Protein AF-A0A7Y7N955-F1 (afdb_monomer)

Solvent-accessible surface area (backbone atoms only — not comparable to full-atom values): 12321 Å² total; per-residue (Å²): 133,85,60,66,72,62,55,53,53,53,52,51,52,50,52,56,71,68,67,64,81,68,46,61,68,42,70,60,54,70,46,27,34,33,39,40,39,34,35,81,86,83,45,61,49,33,39,36,31,60,75,46,40,50,77,64,52,64,72,28,74,46,77,44,68,38,54,73,77,83,59,99,49,52,80,44,25,30,37,33,39,38,28,38,33,84,90,66,38,30,36,35,34,26,31,37,54,98,56,70,38,28,25,58,5,49,74,20,39,50,38,31,56,54,23,48,53,40,26,29,58,49,54,55,72,51,74,48,46,84,54,19,37,32,76,46,50,36,84,38,76,39,21,55,49,47,29,32,24,62,72,64,41,16,52,22,61,20,33,38,96,91,27,34,27,37,31,67,36,56,78,44,47,40,78,34,49,41,22,40,30,82,49,35,50,43,56,71,39,63,35,42,67,47,78,55,35,42,38,30,41,40,64,63,31,27,38,37,36,37,27,51,79,77,60,65,64,61,60,45,53,63,53,48,54,58,54,55,64,61,63,74,74,79,80,90,131

Nearest PDB structures (foldseek):
  2mta-assembly1_H-2  TM=1.856E-01  e=4.954E+00  Paracoccus denitrificans
  2f3e-assembly3_C  TM=1.852E-01  e=3.202E+00  Homo sapiens
  2zf3-assembly2_D  TM=1.486E-01  e=5.612E+00  Chromobacterium violaceum
  1mp9-assembly1_B  TM=1.242E-01  e=6.765E+00  Sulfolobus acidocaldarius
  2zf3-assembly2_C  TM=1.099E-01  e=4.655E+00  Chromobacterium violaceum

Mean predicted aligned error: 9.78 Å

Sequence (237 aa):
MFNAKKIAITLAAAALMMGVSTSAFAAFADMELIRVVYERTTGTTEQLTDLGSITSLLSGTHTIAGDALSATNPSNLYVGYFALDRATNHVWATSGNANAPVMTGTLALNTLKNGTNSVYSYYNSLTADAQGVVTGAQNNTNSYRGKLSASQGRLGTALNGNSTIEGSLSNGSLVQSLYYWSDASISGSVGQQISGLTIATNANGSTTVTATPIPAAIYLMGSGLLGLVGVRRRKNA

Radius of gyration: 22.65 Å; Cα contacts (8 Å, |Δi|>4): 512; chains: 1; bounding box: 49×58×80 Å

Secondary structure (DSSP, 8-state):
---HHHHHHHHHHHHHHTS----------TTEEEEEEEETTT-SEEEEEEEEEHHHHTTSEEEE-------SSGGGEEEEEEEEETTTTEEEEE-SSSSPPBB--HHHHHHHHHHHHHHHHHHTTSPB-TTSEEEEETTSTTSHHHHTSTTSSSGGG-B-TT--SPEE-TTS-EEEEEEEES-TTSTTPBPEEEEEEEEEE-TTS-EEEEE-PPPHHHHHHHHHHHHHHHHTT----

Foldseek 3Di:
DDDVVVVVVVVVVVVVVVPDPPLPQQQQDAQWKKKKKFQQPPTFKIKIATQGGPVVLQPFKDKQDDAARDDPDLQRIKMWIKHADPVQQKIKIWWQDPFFWFFQADVQSVLLVVLSVLLSVVQSVAGADSRNMTMDTCPPCSHCCNRQCVVHQHGRNGTDPVTGRMHRCSVLKDKTWMFMDSHSRDGGDTTDTPPQWIWMQHNNRMIMTGNDPPPCVVVCVVVVVVVVVVVVPPDDD

pLDDT: mean 84.18, std 14.37, range [41.28, 97.25]

Structure (mmCIF, N/CA/C/O backbone):
data_AF-A0A7Y7N955-F1
#
_entry.id   AF-A0A7Y7N955-F1
#
loop_
_atom_site.group_PDB
_atom_site.id
_atom_site.type_symbol
_atom_site.label_atom_id
_atom_site.label_alt_id
_atom_site.label_comp_id
_atom_site.label_asym_id
_atom_site.label_entity_id
_atom_site.label_seq_id
_atom_site.pdbx_PDB_ins_code
_atom_site.Cartn_x
_atom_site.Cartn_y
_atom_site.Cartn_z
_atom_site.occupancy
_atom_site.B_iso_or_equiv
_atom_site.auth_seq_id
_atom_site.auth_comp_id
_atom_site.auth_asym_id
_atom_site.auth_atom_id
_atom_site.pdbx_PDB_model_num
ATOM 1 N N . MET A 1 1 ? -5.785 -43.654 39.630 1.00 60.47 1 MET A N 1
ATOM 2 C CA . MET A 1 1 ? -5.820 -42.449 40.489 1.00 60.47 1 MET A CA 1
ATOM 3 C C . MET A 1 1 ? -5.057 -41.346 39.762 1.00 60.47 1 MET A C 1
ATOM 5 O O . MET A 1 1 ? -3.836 -41.415 39.671 1.00 60.47 1 MET A O 1
ATOM 9 N N . PHE A 1 2 ? -5.762 -40.422 39.105 1.00 52.78 2 PHE A N 1
ATOM 10 C CA . PHE A 1 2 ? -5.116 -39.356 38.333 1.00 52.78 2 PHE A CA 1
ATOM 11 C C . PHE A 1 2 ? -4.484 -38.343 39.293 1.00 52.78 2 PHE A C 1
ATOM 13 O O . PHE A 1 2 ? -5.131 -37.845 40.208 1.00 52.78 2 PHE A O 1
ATOM 20 N N . ASN A 1 3 ? -3.187 -38.094 39.124 1.00 68.62 3 ASN A N 1
ATOM 21 C CA . ASN A 1 3 ? -2.408 -37.268 40.036 1.00 68.62 3 ASN A CA 1
ATOM 22 C C . ASN A 1 3 ? -2.700 -35.788 39.737 1.00 68.62 3 ASN A C 1
ATOM 24 O O . ASN A 1 3 ? -2.240 -35.270 38.720 1.00 68.62 3 ASN A O 1
ATOM 28 N N . ALA A 1 4 ? -3.477 -35.124 40.600 1.00 69.44 4 ALA A N 1
ATOM 29 C CA . ALA A 1 4 ? -3.966 -33.750 40.417 1.00 69.44 4 ALA A CA 1
ATOM 30 C C . ALA A 1 4 ? -2.856 -32.734 40.079 1.00 69.44 4 ALA A C 1
ATOM 32 O O . ALA A 1 4 ? -3.085 -31.774 39.346 1.00 69.44 4 ALA A O 1
ATOM 33 N N . LYS A 1 5 ? -1.618 -32.998 40.521 1.00 62.44 5 LYS A N 1
ATOM 34 C 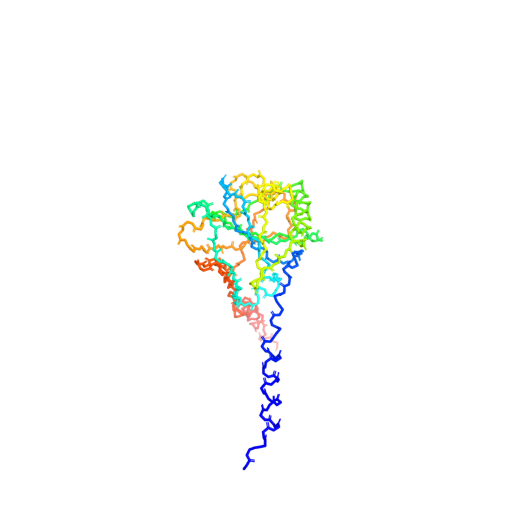CA . LYS A 1 5 ? -0.438 -32.186 40.192 1.00 62.44 5 LYS A CA 1
ATOM 35 C C . LYS A 1 5 ? -0.096 -32.192 38.697 1.00 62.44 5 LYS A C 1
ATOM 37 O O . LYS A 1 5 ? 0.329 -31.171 38.173 1.00 62.44 5 LYS A O 1
ATOM 42 N N . LYS A 1 6 ? -0.303 -33.311 37.993 1.00 60.81 6 LYS A N 1
ATOM 43 C CA . LYS A 1 6 ? -0.017 -33.418 36.551 1.00 60.81 6 LYS A CA 1
ATOM 44 C C . LYS A 1 6 ? -1.050 -32.665 35.706 1.00 60.81 6 LYS A C 1
ATOM 46 O O . LYS A 1 6 ? -0.665 -32.058 34.719 1.00 60.81 6 LYS A O 1
ATOM 51 N N . ILE A 1 7 ? -2.315 -32.641 36.141 1.00 69.69 7 ILE A N 1
ATOM 52 C CA . ILE A 1 7 ? -3.407 -31.921 35.461 1.00 69.69 7 ILE A CA 1
ATOM 53 C C . ILE A 1 7 ? -3.209 -30.403 35.565 1.00 69.69 7 ILE A C 1
ATOM 55 O O . ILE A 1 7 ? -3.321 -29.704 34.559 1.00 69.69 7 ILE A O 1
ATOM 59 N N . ALA A 1 8 ? -2.847 -29.898 36.749 1.00 70.81 8 ALA A N 1
ATOM 60 C CA . ALA A 1 8 ? -2.597 -28.471 36.959 1.00 70.81 8 ALA A CA 1
ATOM 61 C C . ALA A 1 8 ? -1.430 -27.940 36.103 1.00 70.81 8 ALA A C 1
ATOM 63 O O . ALA A 1 8 ? -1.517 -26.844 35.554 1.00 70.81 8 ALA A O 1
ATOM 64 N N . ILE A 1 9 ? -0.370 -28.739 35.925 1.00 73.19 9 ILE A N 1
ATOM 65 C CA . ILE A 1 9 ? 0.792 -28.366 35.101 1.00 73.19 9 ILE A CA 1
ATOM 66 C C . ILE A 1 9 ? 0.429 -28.329 33.609 1.00 73.19 9 ILE A C 1
ATOM 68 O O . ILE A 1 9 ? 0.815 -27.391 32.915 1.00 73.19 9 ILE A O 1
ATOM 72 N N . THR A 1 10 ? -0.358 -29.288 33.109 1.00 68.00 10 THR A N 1
ATOM 73 C CA . THR A 1 10 ? -0.833 -29.256 31.713 1.00 68.00 10 THR A CA 1
ATOM 74 C C . THR A 1 10 ? -1.791 -28.098 31.435 1.00 68.00 10 THR A C 1
ATOM 76 O O . THR A 1 10 ? -1.732 -27.518 30.354 1.00 68.00 10 THR A O 1
ATOM 79 N N . LEU A 1 11 ? -2.631 -27.714 32.403 1.00 67.19 11 LEU A N 1
ATOM 80 C CA . LEU A 1 11 ? -3.555 -26.586 32.248 1.00 67.19 11 LEU A CA 1
ATOM 81 C C . LEU A 1 11 ? -2.816 -25.238 32.244 1.00 67.19 11 LEU A C 1
ATOM 83 O O . LEU A 1 11 ? -3.128 -24.369 31.436 1.00 67.19 11 LEU A O 1
ATOM 87 N N . ALA A 1 12 ? -1.791 -25.088 33.090 1.00 65.81 12 ALA A N 1
ATOM 88 C CA . ALA A 1 12 ? -0.935 -23.903 33.105 1.00 65.81 12 ALA A CA 1
ATOM 89 C C . ALA A 1 12 ? -0.093 -23.773 31.823 1.00 65.81 12 ALA A C 1
ATOM 91 O O . ALA A 1 12 ? 0.050 -22.672 31.301 1.00 65.81 12 ALA A O 1
ATOM 92 N N . ALA A 1 13 ? 0.412 -24.885 31.272 1.00 59.62 13 ALA A N 1
ATOM 93 C CA . ALA A 1 13 ? 1.141 -24.885 30.002 1.00 59.62 13 ALA A CA 1
ATOM 94 C C . ALA A 1 13 ? 0.237 -24.539 28.804 1.00 59.62 13 ALA A C 1
ATOM 96 O O . ALA A 1 13 ? 0.646 -23.771 27.936 1.00 59.62 13 ALA A O 1
ATOM 97 N N . ALA A 1 14 ? -1.004 -25.040 28.775 1.00 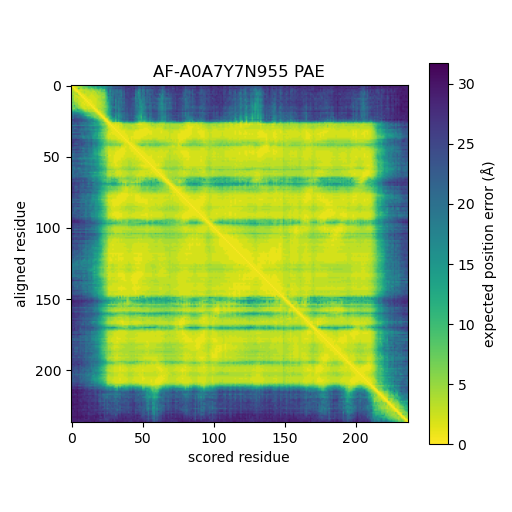55.75 14 ALA A N 1
ATOM 98 C CA . ALA A 1 14 ? -1.985 -24.673 27.751 1.00 55.75 14 ALA A CA 1
ATOM 99 C C . ALA A 1 14 ? -2.391 -23.190 27.846 1.00 55.75 14 ALA A C 1
ATOM 101 O O . ALA A 1 14 ? -2.461 -22.512 26.825 1.00 55.75 14 ALA A O 1
ATOM 102 N N . ALA A 1 15 ? -2.569 -22.658 29.061 1.00 57.59 15 ALA A N 1
ATOM 103 C CA . ALA A 1 15 ? -2.843 -21.237 29.279 1.00 57.59 15 ALA A CA 1
ATOM 104 C C . ALA A 1 15 ? -1.655 -20.334 28.889 1.00 57.59 15 ALA A C 1
ATOM 106 O O . ALA A 1 15 ? -1.870 -19.244 28.365 1.00 57.59 15 ALA A O 1
ATOM 107 N N . LEU A 1 16 ? -0.409 -20.797 29.072 1.00 55.25 16 LEU A N 1
ATOM 108 C CA . LEU A 1 16 ? 0.787 -20.077 28.615 1.00 55.25 16 LEU A CA 1
ATOM 109 C C . LEU A 1 16 ? 0.916 -20.081 27.083 1.00 55.25 16 LEU A C 1
ATOM 111 O O . LEU A 1 16 ? 1.286 -19.064 26.504 1.00 55.25 16 LEU A O 1
ATOM 115 N N . MET A 1 17 ? 0.576 -21.194 26.418 1.00 53.53 17 MET A N 1
ATOM 116 C CA . MET A 1 17 ? 0.580 -21.276 24.947 1.00 53.53 17 MET A CA 1
ATOM 117 C C . MET A 1 17 ? -0.572 -20.500 24.294 1.00 53.53 17 MET A C 1
ATOM 119 O O . MET A 1 17 ? -0.465 -20.116 23.134 1.00 53.53 17 MET A O 1
ATOM 123 N N . MET A 1 18 ? -1.647 -20.223 25.034 1.00 53.59 18 MET A N 1
ATOM 124 C CA . MET A 1 18 ? -2.734 -19.340 24.598 1.00 53.59 18 MET A CA 1
ATOM 125 C C . MET A 1 18 ? -2.460 -17.848 24.863 1.00 53.59 18 MET A C 1
ATOM 127 O O . MET A 1 18 ? -3.250 -17.007 24.447 1.00 53.59 18 MET A O 1
ATOM 131 N N . GLY A 1 19 ? -1.375 -17.509 25.570 1.00 48.06 19 GLY A N 1
ATOM 132 C CA . GLY A 1 19 ? -1.138 -16.164 26.107 1.00 48.06 19 GLY A CA 1
ATOM 133 C C . GLY A 1 19 ? -0.258 -15.238 25.267 1.00 48.06 19 GLY A C 1
ATOM 134 O O . GLY A 1 19 ? -0.055 -14.096 25.664 1.00 48.06 19 GLY A O 1
ATOM 135 N N . VAL A 1 20 ? 0.287 -15.689 24.136 1.00 47.78 20 VAL A N 1
ATOM 136 C CA . VAL A 1 20 ? 1.199 -14.873 23.315 1.00 47.78 20 VAL A CA 1
ATOM 137 C C . VAL A 1 20 ? 1.030 -15.181 21.828 1.00 47.78 20 VAL A C 1
ATOM 139 O O . VAL A 1 20 ? 1.966 -15.552 21.130 1.00 47.78 20 VAL A O 1
ATOM 142 N N . SER A 1 21 ? -0.168 -14.941 21.290 1.00 43.38 21 SER A N 1
ATOM 143 C CA . SER A 1 21 ? -0.207 -14.299 19.975 1.00 43.38 21 SER A CA 1
ATOM 144 C C . SER A 1 21 ? 0.142 -12.835 20.227 1.00 43.38 21 SER A C 1
ATOM 146 O O . SER A 1 21 ? -0.745 -11.998 20.383 1.00 43.38 21 SER A O 1
ATOM 148 N N . THR A 1 22 ? 1.432 -12.531 20.394 1.00 41.28 22 THR A N 1
ATOM 149 C CA . THR A 1 22 ? 1.872 -11.140 20.308 1.00 41.28 22 THR A CA 1
ATOM 150 C C . THR A 1 22 ? 1.407 -10.679 18.941 1.00 41.28 22 THR A C 1
ATOM 152 O O . THR A 1 22 ? 1.887 -11.209 17.936 1.00 41.28 22 THR A O 1
ATOM 155 N N . SER A 1 23 ? 0.425 -9.781 18.899 1.00 49.00 23 SER A N 1
ATOM 156 C CA . SER A 1 23 ? 0.142 -8.989 17.715 1.00 49.00 23 SER A CA 1
ATOM 157 C C . SER A 1 23 ? 1.500 -8.460 17.283 1.00 49.00 23 SER A C 1
ATOM 159 O O . SER A 1 23 ? 2.137 -7.706 18.022 1.00 49.00 23 SER A O 1
ATOM 161 N N . ALA A 1 24 ? 2.031 -8.996 16.182 1.00 47.22 24 ALA A N 1
ATOM 162 C CA . ALA A 1 24 ? 3.251 -8.476 15.607 1.00 47.22 24 ALA A CA 1
ATOM 163 C C . ALA A 1 24 ? 2.950 -6.995 15.401 1.00 47.22 24 ALA A C 1
ATOM 165 O O . ALA A 1 24 ? 2.028 -6.664 14.657 1.00 47.22 24 ALA A O 1
ATOM 166 N N . PHE A 1 25 ? 3.611 -6.124 16.169 1.00 52.06 25 PHE A N 1
ATOM 167 C CA . PHE A 1 25 ? 3.522 -4.691 15.944 1.00 52.06 25 PHE A CA 1
ATOM 168 C C . PHE A 1 25 ? 3.754 -4.509 14.449 1.00 52.06 25 PHE A C 1
ATOM 170 O O . PHE A 1 25 ? 4.791 -4.959 13.961 1.00 52.06 25 PHE A O 1
ATOM 177 N N . ALA A 1 26 ? 2.772 -3.963 13.727 1.00 60.00 26 ALA A N 1
ATOM 178 C CA . ALA A 1 26 ? 2.913 -3.702 12.304 1.00 60.00 26 ALA A CA 1
ATOM 179 C C . ALA A 1 26 ? 4.087 -2.729 12.148 1.00 60.00 26 ALA A C 1
ATOM 181 O O . ALA A 1 26 ? 3.956 -1.534 12.406 1.00 60.00 26 ALA A O 1
ATOM 182 N N . ALA A 1 27 ? 5.266 -3.269 11.852 1.00 83.62 27 ALA A N 1
ATOM 183 C CA . ALA A 1 27 ? 6.491 -2.514 11.702 1.00 83.62 27 ALA A CA 1
ATOM 184 C C . ALA A 1 27 ? 6.602 -2.170 10.223 1.00 83.62 27 ALA A C 1
ATOM 186 O O . ALA A 1 27 ? 7.269 -2.857 9.457 1.00 83.62 27 ALA A O 1
ATOM 187 N N . PHE A 1 28 ? 5.915 -1.102 9.824 1.00 89.69 28 PHE A N 1
ATOM 188 C CA . PHE A 1 28 ? 5.891 -0.654 8.441 1.00 89.69 28 PHE A CA 1
ATOM 189 C C . PHE A 1 28 ? 7.311 -0.337 7.973 1.00 89.69 28 PHE A C 1
ATOM 191 O O . PHE A 1 28 ? 7.988 0.542 8.525 1.00 89.69 28 PHE A O 1
ATOM 198 N N . ALA A 1 29 ? 7.751 -1.060 6.950 1.00 94.06 29 ALA A N 1
ATOM 199 C CA . ALA A 1 29 ? 9.101 -0.999 6.419 1.00 94.06 29 ALA A CA 1
ATOM 200 C C . ALA A 1 29 ? 9.102 -1.141 4.890 1.00 94.06 29 ALA A C 1
ATOM 202 O O . ALA A 1 29 ? 8.070 -1.325 4.245 1.00 94.06 29 ALA A O 1
ATOM 203 N N . ASP A 1 30 ? 10.285 -0.999 4.292 1.00 94.81 30 ASP A N 1
ATOM 204 C CA . ASP A 1 30 ? 10.473 -1.370 2.889 1.00 94.81 30 ASP A CA 1
ATOM 205 C C . ASP A 1 30 ? 10.294 -2.880 2.716 1.00 94.81 30 ASP A C 1
ATOM 207 O O . ASP A 1 30 ? 10.494 -3.641 3.658 1.00 94.81 30 ASP A O 1
ATOM 211 N N . MET A 1 31 ? 9.944 -3.307 1.501 1.00 95.06 31 MET A N 1
ATOM 212 C CA . MET A 1 31 ? 9.682 -4.707 1.125 1.00 95.06 31 MET A CA 1
ATOM 213 C C . MET A 1 31 ? 8.474 -5.387 1.790 1.00 95.06 31 MET A C 1
ATOM 215 O O . MET A 1 31 ? 8.124 -6.498 1.387 1.00 95.06 31 MET A O 1
ATOM 219 N N . GLU A 1 32 ? 7.796 -4.722 2.720 1.00 95.50 32 GLU A N 1
ATOM 220 C CA . GLU A 1 32 ? 6.529 -5.161 3.304 1.00 95.50 32 GLU A CA 1
ATOM 221 C C . GLU A 1 32 ? 5.348 -4.670 2.449 1.00 95.50 32 GLU A C 1
ATOM 223 O O . GLU A 1 32 ? 5.326 -3.517 2.001 1.00 95.50 32 GLU A O 1
ATOM 228 N N . LEU A 1 33 ? 4.369 -5.541 2.177 1.00 95.75 33 LEU A N 1
ATOM 229 C CA . LEU A 1 33 ? 3.161 -5.140 1.455 1.00 95.75 33 LEU A CA 1
ATOM 230 C C . LEU A 1 33 ? 2.194 -4.460 2.417 1.00 95.75 33 LEU A C 1
ATOM 232 O O . LEU A 1 33 ? 1.574 -5.098 3.265 1.00 95.75 33 LEU A O 1
ATOM 236 N N . ILE A 1 34 ? 2.007 -3.161 2.226 1.00 96.44 34 ILE A N 1
ATOM 237 C CA . ILE A 1 34 ? 1.161 -2.343 3.083 1.00 96.44 34 ILE A CA 1
ATOM 238 C C . ILE A 1 34 ? -0.207 -2.211 2.437 1.00 96.44 34 ILE A C 1
ATOM 240 O O . ILE A 1 34 ? -0.332 -1.768 1.292 1.00 96.44 34 ILE A O 1
ATOM 244 N N . ARG A 1 35 ? -1.245 -2.554 3.196 1.00 95.81 35 ARG A N 1
ATOM 245 C CA . ARG A 1 35 ? -2.625 -2.186 2.892 1.00 95.81 35 ARG A CA 1
ATOM 246 C C . ARG A 1 35 ? -2.956 -0.868 3.569 1.00 95.81 35 ARG A C 1
ATOM 248 O O . ARG A 1 35 ? -2.679 -0.702 4.752 1.00 95.81 35 ARG A O 1
ATOM 255 N N . VAL A 1 36 ? -3.653 0.004 2.853 1.00 95.12 36 VAL A N 1
ATOM 256 C CA . VAL A 1 36 ? -4.317 1.179 3.417 1.00 95.12 36 VAL A CA 1
ATOM 257 C C . VAL A 1 36 ? -5.796 1.167 3.063 1.00 95.12 36 VAL A C 1
ATOM 259 O O . VAL A 1 36 ? -6.149 0.990 1.901 1.00 95.12 36 VAL A O 1
ATOM 262 N N . VAL A 1 37 ? -6.654 1.368 4.060 1.00 94.31 37 VAL A N 1
ATOM 263 C CA . VAL A 1 37 ? -8.104 1.528 3.916 1.00 94.31 37 VAL A CA 1
ATOM 264 C C . VAL A 1 37 ? -8.493 2.895 4.458 1.00 94.31 37 VAL A C 1
ATOM 266 O O . VAL A 1 37 ? -8.153 3.232 5.591 1.00 94.31 37 VAL A O 1
ATOM 269 N N . TYR A 1 38 ? -9.207 3.696 3.670 1.00 93.75 38 TYR A N 1
ATOM 270 C CA . TYR A 1 38 ? -9.618 5.028 4.107 1.00 93.75 38 TYR A CA 1
ATOM 271 C C . TYR A 1 38 ? -10.775 5.598 3.283 1.00 93.75 38 TYR A C 1
ATOM 273 O O . TYR A 1 38 ? -11.031 5.191 2.149 1.00 93.75 38 TYR A O 1
ATOM 281 N N . GLU A 1 39 ? -11.475 6.575 3.854 1.00 92.12 39 GLU A N 1
ATOM 282 C CA . GLU A 1 39 ? -12.465 7.369 3.128 1.00 92.12 39 GLU A CA 1
ATOM 283 C C . GLU A 1 39 ? -11.798 8.521 2.371 1.00 92.12 39 GLU A C 1
ATOM 285 O O . GLU A 1 39 ? -11.124 9.355 2.980 1.00 92.12 39 GLU A O 1
ATOM 290 N N . ARG A 1 40 ? -12.022 8.618 1.058 1.00 88.69 40 ARG A N 1
ATOM 291 C CA . ARG A 1 40 ? -11.271 9.549 0.196 1.00 88.69 40 ARG A CA 1
ATOM 292 C C . ARG A 1 40 ? -11.631 11.025 0.392 1.00 88.69 40 ARG A C 1
ATOM 294 O O . ARG A 1 40 ? -10.758 11.892 0.292 1.00 88.69 40 ARG A O 1
ATOM 301 N N . THR A 1 41 ? -12.907 11.328 0.634 1.00 87.25 41 THR A N 1
ATOM 302 C CA . THR A 1 41 ? -13.414 12.718 0.689 1.00 87.25 41 THR A CA 1
ATOM 303 C C . THR A 1 41 ? -13.831 13.174 2.085 1.00 87.25 41 THR A C 1
ATOM 305 O O . THR A 1 41 ? -13.520 14.300 2.461 1.00 87.25 41 THR A O 1
ATOM 308 N N . THR A 1 42 ? -14.495 12.314 2.856 1.00 87.50 42 THR A N 1
ATOM 309 C CA . THR A 1 42 ? -15.123 12.646 4.150 1.00 87.50 42 THR A CA 1
ATOM 310 C C . THR A 1 42 ? -14.414 12.034 5.352 1.00 87.50 42 THR A C 1
ATOM 312 O O . THR A 1 42 ? -14.826 12.260 6.485 1.00 87.50 42 THR A O 1
ATOM 315 N N . GLY A 1 43 ? -13.356 11.262 5.113 1.00 88.38 43 GLY A N 1
ATOM 316 C CA . GLY A 1 43 ? -12.677 10.513 6.153 1.00 88.38 43 GLY A CA 1
ATOM 317 C C . GLY A 1 43 ? -11.925 11.372 7.152 1.00 88.38 43 GLY A C 1
ATOM 318 O O . GLY A 1 43 ? -11.279 12.363 6.803 1.00 88.38 43 GLY A O 1
ATOM 319 N N . THR A 1 44 ? -11.962 10.931 8.403 1.00 92.81 44 THR A N 1
ATOM 320 C CA . THR A 1 44 ? -11.138 11.457 9.496 1.00 92.81 44 THR A CA 1
ATOM 321 C C . THR A 1 44 ? -10.003 10.503 9.852 1.00 92.81 44 THR A C 1
ATOM 323 O O . THR A 1 44 ? -8.952 10.956 10.307 1.00 92.81 44 THR A O 1
ATOM 326 N N . THR A 1 45 ? -10.172 9.206 9.582 1.00 93.81 45 THR A N 1
ATOM 327 C CA . THR A 1 45 ? -9.210 8.147 9.898 1.00 93.81 45 THR A CA 1
ATOM 328 C C . THR A 1 45 ? -8.850 7.300 8.684 1.00 93.81 45 THR A C 1
ATOM 330 O O . THR A 1 45 ? -9.593 7.219 7.703 1.00 93.81 45 THR A O 1
ATOM 333 N N . GLU A 1 46 ? -7.689 6.668 8.747 1.00 94.25 46 GLU A N 1
ATOM 334 C CA . GLU A 1 46 ? -7.242 5.650 7.803 1.00 94.25 46 GLU A CA 1
ATOM 335 C C . GLU A 1 46 ? -6.620 4.485 8.581 1.00 94.25 46 GLU A C 1
ATOM 337 O O . GLU A 1 46 ? -6.020 4.677 9.640 1.00 94.25 46 GLU A O 1
ATOM 342 N N . GLN A 1 47 ? -6.822 3.275 8.074 1.00 94.38 47 GLN A N 1
ATOM 343 C CA . GLN A 1 47 ? -6.361 2.026 8.665 1.00 94.38 47 GLN A CA 1
ATOM 344 C C . GLN A 1 47 ? -5.236 1.472 7.802 1.00 94.38 47 GLN A C 1
ATOM 346 O O . GLN A 1 47 ? -5.434 1.229 6.608 1.00 94.38 47 GLN A O 1
ATOM 351 N N . LEU A 1 48 ? -4.063 1.266 8.391 1.00 95.31 48 LEU A N 1
ATOM 352 C CA . LEU A 1 48 ? -2.946 0.602 7.735 1.00 95.31 48 LEU A CA 1
ATOM 353 C C . LEU A 1 48 ? -2.732 -0.783 8.329 1.00 95.31 48 LEU A C 1
ATOM 355 O O . LEU A 1 48 ? -2.932 -1.015 9.520 1.00 95.31 48 LEU A O 1
ATOM 359 N N . THR A 1 49 ? -2.329 -1.719 7.484 1.00 95.00 49 THR A N 1
ATOM 360 C CA . THR A 1 49 ? -2.003 -3.083 7.898 1.00 95.00 49 THR A CA 1
ATOM 361 C C . THR A 1 49 ? -0.791 -3.538 7.119 1.00 95.00 49 THR A C 1
ATOM 363 O O . THR A 1 49 ? -0.772 -3.440 5.890 1.00 95.00 49 THR A O 1
ATOM 366 N N . ASP A 1 50 ? 0.208 -4.019 7.840 1.00 95.31 50 ASP A N 1
ATOM 367 C CA . ASP A 1 50 ? 1.318 -4.741 7.245 1.00 95.31 50 ASP A CA 1
ATOM 368 C C . ASP A 1 50 ? 0.868 -6.179 6.955 1.00 95.31 50 ASP A C 1
ATOM 370 O O . ASP A 1 50 ? 0.396 -6.888 7.845 1.00 95.31 50 ASP A O 1
ATOM 374 N N . LEU A 1 51 ? 0.938 -6.587 5.690 1.00 93.81 51 LEU A N 1
ATOM 375 C CA . LEU A 1 51 ? 0.553 -7.930 5.256 1.00 93.81 51 LEU A CA 1
ATOM 376 C C . LEU A 1 51 ? 1.733 -8.906 5.242 1.00 93.81 51 LEU A C 1
ATOM 378 O O . LEU A 1 51 ? 1.525 -10.097 4.998 1.00 93.81 51 LEU A O 1
ATOM 382 N N . GLY A 1 52 ? 2.948 -8.419 5.488 1.00 92.81 52 GLY A N 1
ATOM 383 C CA . GLY A 1 52 ? 4.181 -9.179 5.418 1.00 92.81 52 GLY A CA 1
ATOM 384 C C . GLY A 1 52 ? 4.981 -8.937 4.135 1.00 92.81 52 GLY A C 1
ATOM 385 O O . GLY A 1 52 ? 4.525 -8.319 3.165 1.00 92.81 52 GLY A O 1
ATOM 386 N N . SER A 1 53 ? 6.201 -9.479 4.134 1.00 93.56 53 SER A N 1
ATOM 387 C CA . SER A 1 53 ? 7.152 -9.264 3.046 1.00 93.56 53 SER A CA 1
ATOM 388 C C . SER A 1 53 ? 6.628 -9.774 1.706 1.00 93.56 53 SER A C 1
ATOM 390 O O . SER A 1 53 ? 6.053 -10.865 1.611 1.00 93.56 53 SER A O 1
ATOM 392 N N . ILE A 1 54 ? 6.914 -9.026 0.638 1.00 92.31 54 ILE A N 1
ATOM 393 C CA . ILE A 1 54 ? 6.568 -9.406 -0.739 1.00 92.31 54 ILE A CA 1
ATOM 394 C C . ILE A 1 54 ? 7.062 -10.823 -1.055 1.00 92.31 54 ILE A C 1
ATOM 396 O O . ILE A 1 54 ? 6.313 -11.633 -1.592 1.00 92.31 54 ILE A O 1
ATOM 400 N N . THR A 1 55 ? 8.296 -11.162 -0.674 1.00 90.81 55 THR A N 1
ATOM 401 C CA . THR A 1 55 ? 8.878 -12.490 -0.926 1.00 90.81 55 THR A CA 1
ATOM 402 C C . THR A 1 55 ? 8.065 -13.616 -0.288 1.00 90.81 55 THR A C 1
ATOM 404 O O . THR A 1 55 ? 7.850 -14.645 -0.926 1.00 90.81 55 THR A O 1
ATOM 407 N N . SER A 1 56 ? 7.593 -13.423 0.948 1.00 91.31 56 SER A N 1
ATOM 408 C CA . SER A 1 56 ? 6.735 -14.397 1.630 1.00 91.31 56 SER A CA 1
ATOM 409 C C . SER A 1 56 ? 5.392 -14.527 0.914 1.00 91.31 56 SER A C 1
ATOM 411 O O . SER A 1 56 ? 4.988 -15.631 0.552 1.00 91.31 56 SER A O 1
ATOM 413 N N . LEU A 1 57 ? 4.751 -13.396 0.613 1.00 91.12 57 LEU A N 1
ATOM 414 C CA . LEU A 1 57 ? 3.425 -13.347 -0.007 1.00 91.12 57 LEU A CA 1
ATOM 415 C C . LEU A 1 57 ? 3.373 -13.949 -1.417 1.00 91.12 57 LEU A C 1
ATOM 417 O O . LEU A 1 57 ? 2.334 -14.460 -1.833 1.00 91.12 57 LEU A O 1
ATOM 421 N N . LEU A 1 58 ? 4.486 -13.919 -2.152 1.00 89.31 58 LEU A N 1
ATOM 422 C CA . LEU A 1 58 ? 4.604 -14.530 -3.479 1.00 89.31 58 LEU A CA 1
ATOM 423 C C . LEU A 1 58 ? 4.732 -16.062 -3.444 1.00 89.31 58 LEU A C 1
ATOM 425 O O . LEU A 1 58 ? 4.705 -16.695 -4.499 1.00 89.31 58 LEU A O 1
ATOM 429 N N . SER A 1 59 ? 4.880 -16.668 -2.263 1.00 89.56 59 SER A N 1
ATOM 430 C CA . SER A 1 59 ? 5.112 -18.111 -2.127 1.00 89.56 59 SER A CA 1
ATOM 431 C C . SER A 1 59 ? 3.837 -18.952 -2.006 1.00 89.56 59 SER A C 1
ATOM 433 O O . SER A 1 59 ? 3.904 -20.177 -2.131 1.00 89.56 59 SER A O 1
ATOM 435 N N . GLY A 1 60 ? 2.669 -18.335 -1.800 1.00 89.31 60 GLY A N 1
ATOM 436 C CA . GLY A 1 60 ? 1.426 -19.085 -1.653 1.00 89.31 60 GLY A CA 1
ATOM 437 C C . GLY A 1 60 ? 0.192 -18.236 -1.375 1.00 89.31 60 GLY A C 1
ATOM 438 O O . GLY A 1 60 ? 0.050 -17.114 -1.855 1.00 89.31 60 GLY A O 1
ATOM 439 N N . THR A 1 61 ? -0.751 -18.821 -0.633 1.00 93.12 61 THR A N 1
ATOM 440 C CA . THR A 1 61 ? -1.965 -18.129 -0.188 1.00 93.12 61 THR A CA 1
ATOM 441 C C . THR A 1 61 ? -1.843 -17.746 1.277 1.00 93.12 61 THR A C 1
ATOM 443 O O . THR A 1 61 ? -1.615 -18.602 2.129 1.00 93.12 61 THR A O 1
ATOM 446 N N . HIS A 1 62 ? -2.055 -16.468 1.564 1.00 92.44 62 HIS A N 1
ATOM 447 C CA . HIS A 1 62 ? -1.989 -15.891 2.898 1.00 92.44 62 HIS A CA 1
ATOM 448 C C . HIS A 1 62 ? -3.313 -15.201 3.195 1.00 92.44 62 HIS A C 1
ATOM 450 O O . HIS A 1 62 ? -3.808 -14.427 2.380 1.00 92.44 62 HIS A O 1
ATOM 456 N N . THR A 1 63 ? -3.897 -15.481 4.358 1.00 93.56 63 THR A N 1
ATOM 457 C CA . THR A 1 63 ? -5.043 -14.720 4.864 1.00 93.56 63 THR A CA 1
ATOM 458 C C . THR A 1 63 ? -4.603 -13.994 6.117 1.00 93.56 63 THR A C 1
ATOM 460 O O . THR A 1 63 ? -4.303 -14.622 7.129 1.00 93.56 63 THR A O 1
ATOM 463 N N . ILE A 1 64 ? -4.541 -12.673 6.015 1.00 92.12 64 ILE A N 1
ATOM 464 C CA . ILE A 1 64 ? -4.165 -11.780 7.099 1.00 92.12 64 ILE A CA 1
ATOM 465 C C . ILE A 1 64 ? -5.460 -11.248 7.701 1.00 92.12 64 ILE A C 1
ATOM 467 O O . ILE A 1 64 ? -6.335 -10.749 6.981 1.00 92.12 64 ILE A O 1
ATOM 471 N N . ALA A 1 65 ? -5.599 -11.407 9.017 1.00 88.69 65 ALA A N 1
ATOM 472 C CA . ALA A 1 65 ? -6.715 -10.839 9.754 1.00 88.69 65 ALA A CA 1
ATOM 473 C C . ALA A 1 65 ? -6.744 -9.316 9.567 1.00 88.69 65 ALA A C 1
ATOM 475 O O . ALA A 1 65 ? -5.735 -8.676 9.288 1.00 88.69 65 ALA A O 1
ATOM 476 N N . GLY A 1 66 ? -7.921 -8.733 9.689 1.00 83.00 66 GLY A N 1
ATOM 477 C CA . GLY A 1 66 ? -8.047 -7.293 9.716 1.00 83.00 66 GLY A CA 1
ATOM 478 C C . GLY A 1 66 ? -9.260 -6.900 10.520 1.00 83.00 66 GLY A C 1
ATOM 479 O O . GLY A 1 66 ? -10.016 -7.758 10.981 1.00 83.00 66 GLY A O 1
ATOM 480 N N . ASP A 1 67 ? -9.407 -5.597 10.666 1.00 81.19 67 ASP A N 1
ATOM 481 C CA . ASP A 1 67 ? -10.466 -4.999 11.447 1.00 81.19 67 ASP A CA 1
ATOM 482 C C . ASP A 1 67 ? -11.668 -4.638 10.595 1.00 81.19 67 ASP A C 1
ATOM 484 O O . ASP A 1 67 ? -11.574 -4.471 9.376 1.00 81.19 67 ASP A O 1
ATOM 488 N N . ALA A 1 68 ? -12.810 -4.490 11.266 1.00 80.56 68 ALA A N 1
ATOM 489 C CA . ALA A 1 68 ? -14.017 -4.011 10.624 1.00 80.56 68 ALA A CA 1
ATOM 490 C C . ALA A 1 68 ? -13.726 -2.694 9.889 1.00 80.56 68 ALA A C 1
ATOM 492 O O . ALA A 1 68 ? -13.162 -1.745 10.443 1.00 80.56 68 ALA A O 1
ATOM 493 N N . LEU A 1 69 ? -14.135 -2.654 8.623 1.00 80.19 69 LEU A N 1
ATOM 494 C CA . LEU A 1 69 ? -13.963 -1.502 7.752 1.00 80.19 69 LEU A CA 1
ATOM 495 C C . LEU A 1 69 ? -14.902 -0.385 8.234 1.00 80.19 69 LEU A C 1
ATOM 497 O O . LEU A 1 69 ? -16.084 -0.348 7.893 1.00 80.19 69 LEU A O 1
ATOM 501 N N . SER A 1 70 ? -14.389 0.494 9.091 1.00 69.75 70 SER A N 1
ATOM 502 C CA . SER A 1 70 ? -15.144 1.596 9.687 1.00 69.75 70 SER A CA 1
ATOM 503 C C . SER A 1 70 ? -15.081 2.822 8.775 1.00 69.75 70 SER A C 1
ATOM 505 O O . SER A 1 70 ? -14.010 3.395 8.576 1.00 69.75 70 SER A O 1
ATOM 507 N N . ALA A 1 71 ? -16.234 3.242 8.252 1.00 79.25 71 ALA A N 1
ATOM 508 C CA . ALA A 1 71 ? -16.377 4.438 7.431 1.00 79.25 71 A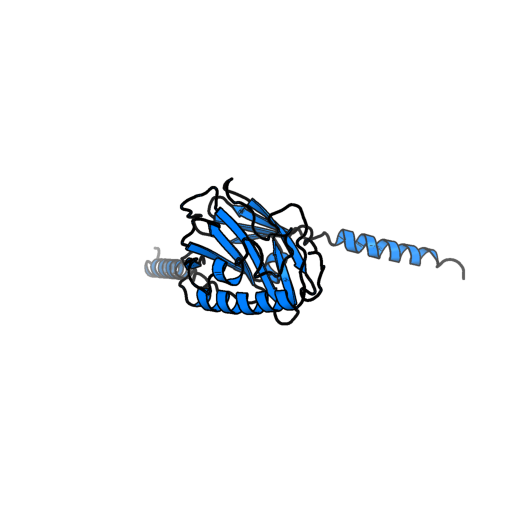LA A CA 1
ATOM 509 C C . ALA A 1 71 ? -17.664 5.192 7.784 1.00 79.25 71 ALA A C 1
ATOM 511 O O . ALA A 1 71 ? -18.730 4.593 7.924 1.00 79.25 71 ALA A O 1
ATOM 512 N N . THR A 1 72 ? -17.574 6.516 7.848 1.00 83.44 72 THR A N 1
ATOM 513 C CA . THR A 1 72 ? -18.717 7.437 7.923 1.00 83.44 72 THR A CA 1
ATOM 514 C C . THR A 1 72 ? -19.563 7.337 6.654 1.00 83.44 72 THR A C 1
ATOM 516 O O . THR A 1 72 ? -20.791 7.367 6.714 1.00 83.44 72 THR A O 1
ATOM 519 N N . ASN A 1 73 ? -18.912 7.181 5.496 1.00 86.38 73 ASN A N 1
ATOM 520 C CA . ASN A 1 73 ? -19.554 6.918 4.216 1.00 86.38 73 ASN A CA 1
ATOM 521 C C . ASN A 1 73 ? -18.957 5.664 3.543 1.00 86.38 73 ASN A C 1
ATOM 523 O O . ASN A 1 73 ? -17.930 5.761 2.865 1.00 86.38 73 ASN A O 1
ATOM 527 N N . PRO A 1 74 ? -19.617 4.494 3.645 1.00 84.12 74 PRO A N 1
ATOM 528 C CA . PRO A 1 74 ? -19.154 3.251 3.020 1.00 84.12 74 PRO A CA 1
ATOM 529 C C . PRO A 1 74 ? -18.993 3.332 1.495 1.00 84.12 74 PRO A C 1
ATOM 531 O O . PRO A 1 74 ? -18.124 2.676 0.927 1.00 84.12 74 PRO A O 1
ATOM 534 N N . SER A 1 75 ? -19.776 4.183 0.817 1.00 88.06 75 SER A N 1
ATOM 535 C CA . SER A 1 75 ? -19.657 4.383 -0.640 1.00 88.06 75 SER A CA 1
ATOM 536 C C . SER A 1 75 ? -18.359 5.096 -1.034 1.00 88.06 75 SER A C 1
ATOM 538 O O . SER A 1 75 ? -17.971 5.099 -2.200 1.00 88.06 75 SER A O 1
ATOM 540 N N . ASN A 1 76 ? -17.687 5.711 -0.062 1.00 90.00 76 ASN A N 1
ATOM 541 C CA . ASN A 1 76 ? -16.457 6.469 -0.228 1.00 90.00 76 ASN A CA 1
ATOM 542 C C . ASN A 1 76 ? -15.236 5.747 0.350 1.00 90.00 76 ASN A C 1
ATOM 544 O O . ASN A 1 76 ? -14.183 6.364 0.509 1.00 90.00 76 ASN A O 1
ATOM 548 N N . LEU A 1 77 ? -15.381 4.470 0.700 1.00 91.81 77 LEU A N 1
ATOM 549 C CA . LEU A 1 77 ? -14.304 3.665 1.244 1.00 91.81 77 LEU A CA 1
ATOM 550 C C . LEU A 1 77 ? -13.445 3.110 0.110 1.00 91.81 77 LEU A C 1
ATOM 552 O O . LEU A 1 77 ? -13.950 2.496 -0.835 1.00 91.81 77 LEU A O 1
ATOM 556 N N . TYR A 1 78 ? -12.143 3.337 0.208 1.00 93.81 78 TYR A N 1
ATOM 557 C CA . TYR A 1 78 ? -11.159 2.878 -0.758 1.00 93.81 78 TYR A CA 1
ATOM 558 C C . TYR A 1 78 ? -10.075 2.080 -0.061 1.00 93.81 78 TYR A C 1
ATOM 560 O O . TYR A 1 78 ? -9.756 2.319 1.105 1.00 93.81 78 TYR A O 1
ATOM 568 N N . VAL A 1 79 ? -9.495 1.154 -0.811 1.00 94.50 79 VAL A N 1
ATOM 569 C CA . VAL A 1 79 ? -8.329 0.389 -0.392 1.00 94.50 79 VAL A CA 1
ATOM 570 C C . VAL A 1 79 ? -7.258 0.466 -1.459 1.00 94.50 79 VAL A C 1
ATOM 572 O O . VAL A 1 79 ? -7.552 0.418 -2.653 1.00 94.50 79 VAL A O 1
ATOM 575 N N . GLY A 1 80 ? -6.019 0.621 -1.015 1.00 94.88 80 GLY A N 1
ATOM 576 C CA . GLY A 1 80 ? -4.833 0.556 -1.848 1.00 94.88 80 GLY A CA 1
ATOM 577 C C . GLY A 1 80 ? -3.795 -0.348 -1.205 1.00 94.88 80 GLY A C 1
ATOM 578 O O . GLY A 1 80 ? -3.752 -0.511 0.016 1.00 94.88 80 GLY A O 1
ATOM 579 N N . TYR A 1 81 ? -2.947 -0.920 -2.047 1.00 95.94 81 TYR A N 1
ATOM 580 C CA . TYR A 1 81 ? -1.827 -1.749 -1.619 1.00 95.94 81 TYR A CA 1
ATOM 581 C C . TYR A 1 81 ? -0.556 -1.262 -2.285 1.00 95.94 81 TYR A C 1
ATOM 583 O O . TYR A 1 81 ? -0.572 -1.029 -3.500 1.00 95.94 81 TYR A O 1
ATOM 591 N N . PHE A 1 82 ? 0.524 -1.136 -1.519 1.00 96.44 82 PHE A N 1
ATOM 592 C CA . PHE A 1 82 ? 1.830 -0.777 -2.055 1.00 96.44 82 PHE A CA 1
ATOM 593 C C . PHE A 1 82 ? 2.983 -1.362 -1.233 1.00 96.44 82 PHE A C 1
ATOM 595 O O . PHE A 1 82 ? 2.842 -1.623 -0.043 1.00 96.44 82 PHE A O 1
ATOM 602 N N . ALA A 1 83 ? 4.130 -1.533 -1.881 1.00 96.56 83 ALA A N 1
ATOM 603 C CA . ALA A 1 83 ? 5.422 -1.787 -1.255 1.00 96.56 83 ALA A CA 1
ATOM 604 C C . ALA A 1 83 ? 6.513 -1.037 -2.029 1.00 96.56 83 ALA A C 1
ATOM 606 O O . ALA A 1 83 ? 6.356 -0.718 -3.213 1.00 96.56 83 ALA A O 1
ATOM 607 N N . LEU A 1 84 ? 7.629 -0.763 -1.365 1.00 96.19 84 LEU A N 1
ATOM 608 C CA . LEU A 1 84 ? 8.765 -0.046 -1.932 1.00 96.19 84 LEU A CA 1
ATOM 609 C C . LEU A 1 84 ? 10.059 -0.730 -1.503 1.00 96.19 84 LEU A C 1
ATOM 611 O O . LEU A 1 84 ? 10.224 -1.059 -0.332 1.00 96.19 84 LEU A O 1
ATOM 615 N N . ASP A 1 85 ? 10.986 -0.882 -2.439 1.00 96.75 85 ASP A N 1
ATOM 616 C CA . ASP A 1 85 ? 12.398 -1.110 -2.155 1.00 96.75 85 ASP A CA 1
ATOM 617 C C . ASP A 1 85 ? 13.162 0.172 -2.493 1.00 96.75 85 ASP A C 1
ATOM 619 O O . ASP A 1 85 ? 13.372 0.522 -3.663 1.00 96.75 85 ASP A O 1
ATOM 623 N N . ARG A 1 86 ? 13.580 0.917 -1.467 1.00 94.94 86 ARG A N 1
ATOM 624 C CA . ARG A 1 86 ? 14.317 2.166 -1.687 1.00 94.94 86 ARG A CA 1
ATOM 625 C C . ARG A 1 86 ? 15.723 1.940 -2.226 1.00 94.94 86 ARG A C 1
ATOM 627 O O . ARG A 1 86 ? 16.247 2.871 -2.845 1.00 94.94 86 ARG A O 1
ATOM 634 N N . ALA A 1 87 ? 16.323 0.775 -1.991 1.00 94.50 87 ALA A N 1
ATOM 635 C CA . ALA A 1 87 ? 17.686 0.478 -2.417 1.00 94.50 87 ALA A CA 1
ATOM 636 C C . ALA A 1 87 ? 17.745 0.187 -3.920 1.00 94.50 87 ALA A C 1
ATOM 638 O O . ALA A 1 87 ? 18.657 0.655 -4.599 1.00 94.50 87 ALA A O 1
ATOM 639 N N . THR A 1 88 ? 16.747 -0.527 -4.441 1.00 95.69 88 THR A N 1
ATOM 640 C CA . THR A 1 88 ? 16.707 -0.961 -5.849 1.00 95.69 88 THR A CA 1
ATOM 641 C C . THR A 1 88 ? 15.705 -0.196 -6.713 1.00 95.69 88 THR A C 1
ATOM 643 O O . THR A 1 88 ? 15.626 -0.441 -7.910 1.00 95.69 88 THR A O 1
ATOM 646 N N . ASN A 1 89 ? 14.959 0.758 -6.143 1.00 95.56 89 ASN A N 1
ATOM 647 C CA . ASN A 1 89 ? 13.868 1.478 -6.818 1.00 95.56 89 ASN A CA 1
ATOM 648 C C . ASN A 1 89 ? 12.714 0.573 -7.265 1.00 95.56 89 ASN A C 1
ATOM 650 O O . ASN A 1 89 ? 11.940 0.961 -8.147 1.00 95.56 89 ASN A O 1
ATOM 654 N N . HIS A 1 90 ? 12.575 -0.610 -6.668 1.00 95.81 90 HIS A N 1
ATOM 655 C CA . HIS A 1 90 ? 11.428 -1.454 -6.943 1.00 95.81 90 HIS A CA 1
ATOM 656 C C . HIS A 1 90 ? 10.176 -0.894 -6.287 1.00 95.81 90 HIS A C 1
ATOM 658 O O . HIS A 1 90 ? 10.192 -0.471 -5.131 1.00 95.81 90 HIS A O 1
ATOM 664 N N . VAL A 1 91 ? 9.072 -0.922 -7.022 1.00 95.88 91 VAL A N 1
ATOM 665 C CA . VAL A 1 91 ? 7.758 -0.555 -6.494 1.00 95.88 91 VAL A CA 1
ATOM 666 C C . VAL A 1 91 ? 6.803 -1.697 -6.770 1.00 95.88 91 VAL A C 1
ATOM 668 O O . VAL A 1 91 ? 6.814 -2.284 -7.854 1.00 95.88 91 VAL A O 1
ATOM 671 N N . TRP A 1 92 ? 5.953 -1.978 -5.793 1.00 95.81 92 TRP A N 1
ATOM 672 C CA . TRP A 1 92 ? 4.761 -2.787 -5.969 1.00 95.81 92 TRP A CA 1
ATOM 673 C C . TRP A 1 92 ? 3.565 -1.924 -5.638 1.00 95.81 92 TRP A C 1
ATOM 675 O O . TRP A 1 92 ? 3.572 -1.213 -4.636 1.00 95.81 92 TRP A O 1
ATOM 685 N N . ALA A 1 93 ? 2.538 -1.967 -6.470 1.00 95.06 93 ALA A N 1
ATOM 686 C CA . ALA A 1 93 ? 1.288 -1.292 -6.177 1.00 95.06 93 ALA A CA 1
ATOM 687 C C . ALA A 1 93 ? 0.135 -1.974 -6.895 1.00 95.06 93 ALA A C 1
ATOM 689 O O . ALA A 1 93 ? 0.300 -2.563 -7.962 1.00 95.06 93 ALA A O 1
ATOM 690 N N . THR A 1 94 ? -1.045 -1.906 -6.302 1.00 94.19 94 THR A N 1
ATOM 691 C CA . THR A 1 94 ? -2.267 -2.345 -6.980 1.00 94.19 94 THR A CA 1
ATOM 692 C C . THR A 1 94 ? -2.717 -1.319 -8.017 1.00 94.19 94 THR A C 1
ATOM 694 O O . THR A 1 94 ? -2.169 -0.220 -8.092 1.00 94.19 94 THR A O 1
ATOM 697 N N . SER A 1 95 ? -3.698 -1.688 -8.843 1.00 89.12 95 SER A N 1
ATOM 698 C CA . SER A 1 95 ? -4.447 -0.731 -9.660 1.00 89.12 95 SER A CA 1
ATOM 699 C C . SER A 1 95 ? -5.901 -0.673 -9.207 1.00 89.12 95 SER A C 1
ATOM 701 O O . SER A 1 95 ? -6.503 -1.697 -8.872 1.00 89.12 95 SER A O 1
ATOM 703 N N . GLY A 1 96 ? -6.454 0.536 -9.190 1.00 81.12 96 GLY A N 1
ATOM 704 C CA . GLY A 1 96 ? -7.870 0.811 -8.966 1.00 81.12 96 GLY A CA 1
ATOM 705 C C . GLY A 1 96 ? -8.717 0.763 -10.235 1.00 81.12 96 GLY A C 1
ATOM 706 O O . GLY A 1 96 ? -9.938 0.886 -10.165 1.00 81.12 96 GLY A O 1
ATOM 707 N N . ASN A 1 97 ? -8.081 0.622 -11.398 1.00 79.56 97 ASN A N 1
ATOM 708 C CA . ASN A 1 97 ? -8.738 0.580 -12.695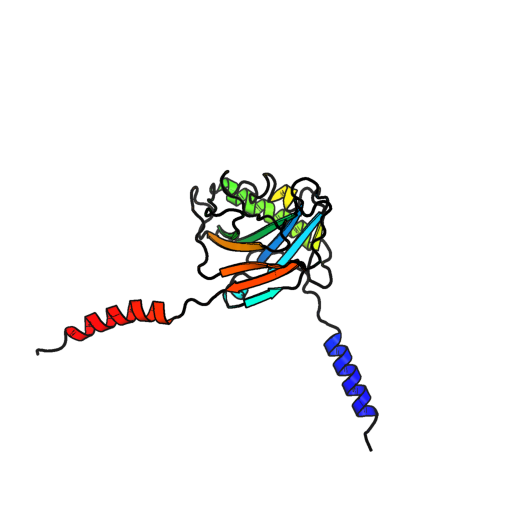 1.00 79.56 97 ASN A CA 1
ATOM 709 C C . ASN A 1 97 ? -8.204 -0.589 -13.543 1.00 79.56 97 ASN A C 1
ATOM 711 O O . ASN A 1 97 ? -7.258 -1.277 -13.166 1.00 79.56 97 ASN A O 1
ATOM 715 N N . ALA A 1 98 ? -8.834 -0.834 -14.693 1.00 76.81 98 ALA A N 1
ATOM 716 C CA . ALA A 1 98 ? -8.437 -1.920 -15.593 1.00 76.81 98 ALA A CA 1
ATOM 717 C C . ALA A 1 98 ? -7.083 -1.680 -16.291 1.00 76.81 98 ALA A C 1
ATOM 719 O O . ALA A 1 98 ? -6.565 -2.585 -16.940 1.00 76.81 98 ALA A O 1
ATOM 720 N N . ASN A 1 99 ? -6.512 -0.476 -16.179 1.00 84.69 99 ASN A N 1
ATOM 721 C CA . ASN A 1 99 ? -5.266 -0.122 -16.839 1.00 84.69 99 ASN A CA 1
ATOM 722 C C . ASN A 1 99 ? -4.074 -0.392 -15.914 1.00 84.69 99 ASN A C 1
ATOM 724 O O . ASN A 1 99 ? -4.123 -0.161 -14.702 1.00 84.69 99 ASN A O 1
ATOM 728 N N . ALA A 1 100 ? -2.973 -0.847 -16.508 1.00 89.69 100 ALA A N 1
ATOM 729 C CA . ALA A 1 100 ? -1.707 -0.955 -15.804 1.00 89.69 100 ALA A CA 1
ATOM 730 C C . ALA A 1 100 ? -1.220 0.452 -15.399 1.00 89.69 100 ALA A C 1
ATOM 732 O O . ALA A 1 100 ? -1.178 1.341 -16.260 1.00 89.69 100 ALA A O 1
ATOM 733 N N . PRO A 1 101 ? -0.843 0.685 -14.127 1.00 91.44 101 PRO A N 1
ATOM 734 C CA . PRO A 1 101 ? -0.359 1.991 -13.709 1.00 91.44 101 PRO A CA 1
ATOM 735 C C . PRO A 1 101 ? 0.971 2.335 -14.399 1.00 91.44 101 PRO A C 1
ATOM 737 O O . PRO A 1 101 ? 1.747 1.450 -14.770 1.00 91.44 101 PRO A O 1
ATOM 740 N N . VAL A 1 102 ? 1.254 3.626 -14.574 1.00 92.62 102 VAL A N 1
ATOM 741 C CA . VAL A 1 102 ? 2.475 4.093 -15.257 1.00 92.62 102 VAL A CA 1
ATOM 742 C C . VAL A 1 102 ? 3.225 5.097 -14.394 1.00 92.62 102 VAL A C 1
ATOM 744 O O . VAL A 1 102 ? 2.637 6.082 -13.936 1.00 92.62 102 VAL A O 1
ATOM 747 N N . MET A 1 103 ? 4.528 4.873 -14.218 1.00 93.38 103 MET A N 1
ATOM 748 C CA . MET A 1 103 ? 5.406 5.753 -13.445 1.00 93.38 103 MET A CA 1
ATOM 749 C C . MET A 1 103 ? 5.736 7.041 -14.203 1.00 93.38 103 MET A C 1
ATOM 751 O O . MET A 1 103 ? 5.948 7.042 -15.417 1.00 93.38 103 MET A O 1
ATOM 755 N N . THR A 1 104 ? 5.826 8.155 -13.477 1.00 93.62 104 THR A N 1
ATOM 756 C CA . THR A 1 104 ? 6.205 9.469 -14.027 1.00 93.62 104 THR A CA 1
ATOM 757 C C . THR A 1 104 ? 7.716 9.728 -13.975 1.00 93.62 104 THR A C 1
ATOM 759 O O . THR A 1 104 ? 8.196 10.635 -14.656 1.00 93.62 104 THR A O 1
ATOM 762 N N . GLY A 1 105 ? 8.478 8.886 -13.264 1.00 92.62 105 GLY A N 1
ATOM 763 C CA . GLY A 1 105 ? 9.946 8.851 -13.248 1.00 92.62 105 GLY A CA 1
ATOM 764 C C . GLY A 1 105 ? 10.588 9.353 -11.946 1.00 92.62 105 GLY A C 1
ATOM 765 O O . GLY A 1 105 ? 9.935 9.455 -10.905 1.00 92.62 105 GLY A O 1
ATOM 766 N N . THR A 1 106 ? 11.883 9.683 -12.001 1.00 93.69 106 THR A N 1
ATOM 767 C CA . THR A 1 106 ? 12.760 9.949 -10.840 1.00 93.69 106 THR A CA 1
ATOM 768 C C . THR A 1 106 ? 12.214 10.936 -9.814 1.00 93.69 106 THR A C 1
ATOM 770 O O . THR A 1 106 ? 12.247 10.649 -8.619 1.00 93.69 106 THR A O 1
ATOM 773 N N . LEU A 1 107 ? 11.717 12.101 -10.246 1.00 89.25 107 LEU A N 1
ATOM 774 C CA . LEU A 1 107 ? 11.220 13.122 -9.314 1.00 89.25 107 LEU A CA 1
ATOM 775 C C . LEU A 1 107 ? 10.098 12.560 -8.436 1.00 89.25 107 LEU A C 1
ATOM 777 O O . LEU A 1 107 ? 10.065 12.774 -7.228 1.00 89.25 107 LEU A O 1
ATOM 781 N N . ALA A 1 108 ? 9.205 11.802 -9.053 1.00 86.38 108 ALA A N 1
ATOM 782 C CA . ALA A 1 108 ? 8.034 11.284 -8.389 1.00 86.38 108 ALA A CA 1
ATOM 783 C C . ALA A 1 108 ? 8.345 10.024 -7.567 1.00 86.38 108 ALA A C 1
ATOM 785 O O . ALA A 1 108 ? 7.775 9.842 -6.492 1.00 86.38 108 ALA A O 1
ATOM 786 N N . LEU A 1 109 ? 9.327 9.218 -7.990 1.00 93.00 109 LEU A N 1
ATOM 787 C CA . LEU A 1 109 ? 9.916 8.186 -7.137 1.00 93.00 109 LEU A CA 1
ATOM 788 C C . LEU A 1 109 ? 10.537 8.796 -5.871 1.00 93.00 109 LEU A C 1
ATOM 790 O O . LEU A 1 109 ? 10.320 8.278 -4.781 1.00 93.00 109 LEU A O 1
ATOM 794 N N . ASN A 1 110 ? 11.262 9.913 -5.973 1.00 93.62 110 ASN A N 1
ATOM 795 C CA . ASN A 1 110 ? 11.807 10.592 -4.792 1.00 93.62 110 ASN A CA 1
ATOM 796 C C . ASN A 1 110 ? 10.693 11.073 -3.853 1.00 93.62 110 ASN A C 1
ATOM 798 O O . ASN A 1 110 ? 10.806 10.908 -2.637 1.00 93.62 110 ASN A O 1
ATOM 802 N N . THR A 1 111 ? 9.591 11.600 -4.397 1.00 91.38 111 THR A N 1
ATOM 803 C CA . THR A 1 111 ? 8.404 11.940 -3.598 1.00 91.38 111 THR A CA 1
ATOM 804 C C . THR A 1 111 ? 7.824 10.709 -2.901 1.00 91.38 111 THR A C 1
ATOM 806 O O . THR A 1 111 ? 7.524 10.785 -1.711 1.00 91.38 111 THR A O 1
ATOM 809 N N . LEU A 1 112 ? 7.743 9.559 -3.578 1.00 93.75 112 LEU A N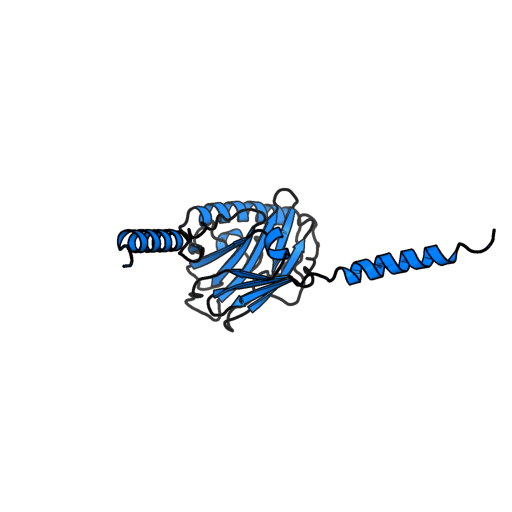 1
ATOM 810 C CA . LEU A 1 112 ? 7.311 8.292 -2.978 1.00 93.75 112 LEU A CA 1
ATOM 811 C C . LEU A 1 112 ? 8.254 7.826 -1.855 1.00 93.75 112 LEU A C 1
ATOM 813 O O . LEU A 1 112 ? 7.792 7.463 -0.772 1.00 93.75 112 LEU A O 1
ATOM 817 N N . LYS A 1 113 ? 9.576 7.874 -2.062 1.00 94.94 113 LYS A N 1
ATOM 818 C CA . LYS A 1 113 ? 10.571 7.501 -1.037 1.00 94.94 113 LYS A CA 1
ATOM 819 C C . LYS A 1 113 ? 10.465 8.383 0.207 1.00 94.94 113 LYS A C 1
ATOM 821 O O . LYS A 1 113 ? 10.438 7.871 1.325 1.00 94.94 113 LYS A O 1
ATOM 826 N N . ASN A 1 114 ? 10.356 9.695 0.012 1.00 93.88 114 ASN A N 1
ATOM 827 C CA . ASN A 1 114 ? 10.210 10.652 1.108 1.00 93.88 114 ASN A CA 1
ATOM 828 C C . ASN A 1 114 ? 8.857 10.498 1.813 1.00 93.88 114 ASN A C 1
ATOM 830 O O . ASN A 1 114 ? 8.791 10.507 3.042 1.00 93.88 114 ASN A O 1
ATOM 834 N N . GLY A 1 115 ? 7.785 10.316 1.039 1.00 94.44 115 GLY A N 1
ATOM 835 C CA . GLY A 1 115 ? 6.434 10.120 1.550 1.00 94.44 115 GLY A CA 1
ATOM 836 C C . GLY A 1 115 ? 6.315 8.852 2.389 1.00 94.44 115 GLY A C 1
ATOM 837 O O . GLY A 1 115 ? 5.826 8.923 3.512 1.00 94.44 115 GLY A O 1
ATOM 838 N N . THR A 1 116 ? 6.826 7.719 1.900 1.00 95.38 116 THR A N 1
ATOM 839 C CA . THR A 1 116 ? 6.833 6.454 2.656 1.00 95.38 116 THR A CA 1
ATOM 840 C C . THR A 1 116 ? 7.647 6.565 3.936 1.00 95.38 116 THR A C 1
ATOM 842 O O . THR A 1 116 ? 7.194 6.075 4.958 1.00 95.38 116 THR A O 1
ATOM 845 N N . ASN A 1 117 ? 8.789 7.262 3.937 1.00 95.44 117 ASN A N 1
ATOM 846 C CA . ASN A 1 117 ? 9.561 7.468 5.166 1.00 95.44 117 ASN A CA 1
ATOM 847 C C . ASN A 1 117 ? 8.739 8.207 6.241 1.00 95.44 117 ASN A C 1
ATOM 849 O O . ASN A 1 117 ? 8.703 7.799 7.400 1.00 95.44 117 ASN A O 1
ATOM 853 N N . SER A 1 118 ? 8.020 9.266 5.850 1.00 95.75 118 SER A N 1
ATOM 854 C CA . SER A 1 118 ? 7.116 9.986 6.758 1.00 95.75 118 SER A CA 1
ATOM 855 C C . SER A 1 118 ? 5.939 9.128 7.229 1.00 95.75 118 SER A C 1
ATOM 857 O O . SER A 1 118 ? 5.633 9.136 8.419 1.00 95.75 118 SER A O 1
ATOM 859 N N . VAL A 1 119 ? 5.302 8.387 6.316 1.00 96.88 119 VAL A N 1
ATOM 860 C CA . VAL A 1 119 ? 4.175 7.497 6.639 1.00 96.88 119 VAL A CA 1
ATOM 861 C C . VAL A 1 119 ? 4.623 6.414 7.613 1.00 96.88 119 VAL A C 1
ATOM 863 O O . VAL A 1 119 ? 4.010 6.259 8.662 1.00 96.88 119 VAL A O 1
ATOM 866 N N . TYR A 1 120 ? 5.728 5.721 7.336 1.00 96.50 120 TYR A N 1
ATOM 867 C CA . TYR A 1 120 ? 6.232 4.656 8.207 1.00 96.50 120 TYR A CA 1
ATOM 868 C C . TYR A 1 120 ? 6.572 5.207 9.588 1.00 96.50 120 TYR A C 1
ATOM 870 O O . TYR A 1 120 ? 6.165 4.636 10.592 1.00 96.50 120 TYR A O 1
ATOM 878 N N . SER A 1 121 ? 7.249 6.359 9.653 1.00 96.12 121 SER A N 1
ATOM 879 C CA . SER A 1 121 ? 7.567 7.016 10.924 1.00 96.12 121 SER A CA 1
ATOM 880 C C . SER A 1 121 ? 6.312 7.343 11.739 1.00 96.12 121 SER A C 1
ATOM 882 O O . SER A 1 121 ? 6.288 7.089 12.942 1.00 96.12 121 SER A O 1
ATOM 884 N N . TYR A 1 122 ? 5.262 7.863 11.096 1.00 97.25 122 TYR A N 1
ATOM 885 C CA . TYR A 1 122 ? 4.005 8.168 11.774 1.00 97.25 122 TYR A CA 1
ATOM 886 C C . TYR A 1 122 ? 3.306 6.899 12.269 1.00 97.25 122 TYR A C 1
ATOM 888 O O . TYR A 1 122 ? 3.010 6.796 13.457 1.00 97.25 122 TYR A O 1
ATOM 896 N N . TYR A 1 123 ? 3.094 5.910 11.403 1.00 96.69 123 TYR A N 1
ATOM 897 C CA . TYR A 1 123 ? 2.333 4.711 11.757 1.00 96.69 123 TYR A CA 1
ATOM 898 C C . TYR A 1 123 ? 3.063 3.780 12.726 1.00 96.69 123 TYR A C 1
ATOM 900 O O . TYR A 1 123 ? 2.425 3.233 13.619 1.00 96.69 123 TYR A O 1
ATOM 908 N N . ASN A 1 124 ? 4.394 3.688 12.651 1.00 95.88 124 ASN A N 1
ATOM 909 C CA . ASN A 1 124 ? 5.195 2.953 13.638 1.00 95.88 124 ASN A CA 1
ATOM 910 C C . ASN A 1 124 ? 5.188 3.616 15.027 1.00 95.88 124 ASN A C 1
ATOM 912 O O . ASN A 1 124 ? 5.572 2.981 16.005 1.00 95.88 124 ASN A O 1
ATOM 916 N N . SER A 1 125 ? 4.781 4.888 15.134 1.00 95.62 125 SER A N 1
ATOM 917 C CA . SER A 1 125 ? 4.621 5.568 16.429 1.00 95.62 125 SER A CA 1
ATOM 918 C C . SER A 1 125 ? 3.261 5.314 17.089 1.00 95.62 125 SER A C 1
ATOM 920 O O . SER A 1 125 ? 3.067 5.664 18.254 1.00 95.62 125 SER A O 1
ATOM 922 N N . LEU A 1 126 ? 2.315 4.728 16.351 1.00 94.94 126 LEU A N 1
ATOM 923 C CA . LEU A 1 126 ? 0.970 4.421 16.823 1.00 94.94 126 LEU A CA 1
ATOM 924 C C . LEU A 1 126 ? 0.883 2.977 17.327 1.00 94.94 126 LEU A C 1
ATOM 926 O O . LEU A 1 126 ? 1.731 2.133 17.050 1.00 94.94 126 LEU A O 1
ATOM 930 N N . THR A 1 127 ? -0.166 2.687 18.091 1.00 92.81 127 THR A N 1
ATOM 931 C CA . THR A 1 127 ? -0.428 1.340 18.604 1.00 92.81 127 THR A CA 1
ATOM 932 C C . THR A 1 127 ? -1.285 0.559 17.613 1.00 92.81 127 THR A C 1
ATOM 934 O O . THR A 1 127 ? -2.328 1.050 17.182 1.00 92.81 127 THR A O 1
ATOM 937 N N . ALA A 1 128 ? -0.843 -0.651 17.270 1.00 92.12 128 ALA A N 1
ATOM 938 C CA . ALA A 1 128 ? -1.653 -1.615 16.537 1.00 92.12 128 ALA A CA 1
ATOM 939 C C . ALA A 1 128 ? -2.656 -2.301 17.474 1.00 92.12 128 ALA A C 1
ATOM 941 O O . ALA A 1 128 ? -2.359 -2.523 18.651 1.00 92.12 128 ALA A O 1
ATOM 942 N N . ASP A 1 129 ? -3.825 -2.660 16.955 1.00 90.62 129 ASP A N 1
ATOM 943 C CA . ASP A 1 129 ? -4.783 -3.506 17.669 1.00 90.62 129 ASP A CA 1
ATOM 944 C C . ASP A 1 129 ? -4.360 -4.991 17.698 1.00 90.62 129 ASP A C 1
ATOM 946 O O . ASP A 1 129 ? -3.240 -5.373 17.338 1.00 90.62 129 ASP A O 1
ATOM 950 N N . ALA A 1 130 ? -5.261 -5.856 18.172 1.00 89.38 130 ALA A N 1
ATOM 951 C CA . ALA A 1 130 ? -5.016 -7.292 18.274 1.00 89.38 130 ALA A CA 1
ATOM 952 C C . ALA A 1 130 ? -4.896 -7.987 16.903 1.00 89.38 130 ALA A C 1
ATOM 954 O O . ALA A 1 130 ? -4.370 -9.099 16.825 1.00 89.38 130 ALA A O 1
ATOM 955 N N . GLN A 1 131 ? -5.363 -7.346 15.833 1.00 88.31 131 GLN A N 1
ATOM 956 C CA . GLN A 1 131 ? -5.346 -7.825 14.455 1.00 88.31 131 GLN A CA 1
ATOM 957 C C . GLN A 1 131 ? -4.145 -7.267 13.676 1.00 88.31 131 GLN A C 1
ATOM 959 O O . GLN A 1 131 ? -3.935 -7.657 12.527 1.00 88.31 131 GLN A O 1
ATOM 964 N N . GLY A 1 132 ? -3.339 -6.392 14.290 1.00 89.94 132 GLY A N 1
ATOM 965 C CA . GLY A 1 132 ? -2.203 -5.739 13.642 1.00 89.94 132 GLY A CA 1
ATOM 966 C C . GLY A 1 132 ? -2.607 -4.552 12.764 1.00 89.94 132 GLY A C 1
ATOM 967 O O . GLY A 1 132 ? -1.806 -4.101 11.941 1.00 89.94 132 GLY A O 1
ATOM 968 N N . VAL A 1 133 ? -3.833 -4.037 12.903 1.00 92.69 133 VAL A N 1
ATOM 969 C CA . VAL A 1 133 ? -4.275 -2.837 12.189 1.00 92.69 133 VAL A CA 1
ATOM 970 C C . VAL A 1 133 ? -3.896 -1.599 12.997 1.00 92.69 133 VAL A C 1
ATOM 972 O O . VAL A 1 133 ? -4.041 -1.535 14.216 1.00 92.69 133 VAL A O 1
ATOM 975 N N . VAL A 1 134 ? -3.360 -0.596 12.304 1.00 94.25 134 VAL A N 1
ATOM 976 C CA . VAL A 1 134 ? -2.975 0.689 12.889 1.00 94.25 134 VAL A CA 1
ATOM 977 C C . VAL A 1 134 ? -3.888 1.769 12.336 1.00 94.25 134 VAL A C 1
ATOM 979 O O . VAL A 1 134 ? -3.922 2.006 11.129 1.00 94.25 134 VAL A O 1
ATOM 982 N N . THR A 1 1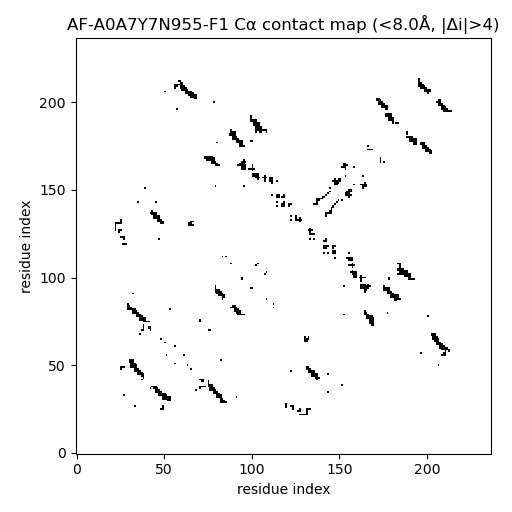35 ? -4.621 2.441 13.221 1.00 94.81 135 THR A N 1
ATOM 983 C CA . THR A 1 135 ? -5.540 3.520 12.842 1.00 94.81 135 THR A CA 1
ATOM 984 C C . THR A 1 135 ? -4.900 4.879 13.099 1.00 94.81 135 THR A C 1
ATOM 986 O O . THR A 1 135 ? -4.552 5.206 14.234 1.00 94.81 135 THR A O 1
ATOM 989 N N . GLY A 1 136 ? -4.762 5.683 12.046 1.00 95.12 136 GLY A N 1
ATOM 990 C CA . GLY A 1 136 ? -4.199 7.032 12.092 1.00 95.12 136 GLY A CA 1
ATOM 991 C C . GLY A 1 136 ? -5.191 8.096 11.631 1.00 95.12 136 GLY A C 1
ATOM 992 O O . GLY A 1 136 ? -6.209 7.804 11.002 1.00 95.12 136 GLY A O 1
ATOM 993 N N . ALA A 1 137 ? -4.899 9.356 11.950 1.00 95.50 137 ALA A N 1
ATOM 994 C CA . ALA A 1 137 ? -5.715 10.493 11.543 1.00 95.50 137 ALA A CA 1
ATOM 995 C C . ALA A 1 137 ? -5.329 10.952 10.128 1.00 95.50 137 ALA A C 1
ATOM 997 O O . ALA A 1 137 ? -4.169 11.270 9.861 1.00 95.50 137 ALA A O 1
ATOM 998 N N . GLN A 1 138 ? -6.307 11.067 9.226 1.00 93.94 138 GLN A N 1
ATOM 999 C CA . GLN A 1 138 ? -6.063 11.485 7.840 1.00 93.94 138 GLN A CA 1
ATOM 1000 C C . GLN A 1 138 ? -5.530 12.916 7.720 1.00 93.94 138 GLN A C 1
ATOM 1002 O O . GLN A 1 138 ? -4.825 13.230 6.762 1.00 93.94 138 GLN A O 1
ATOM 1007 N N . ASN A 1 139 ? -5.870 13.792 8.670 1.00 94.06 139 ASN A N 1
ATOM 1008 C CA . ASN A 1 139 ? -5.421 15.185 8.687 1.00 94.06 139 ASN A CA 1
ATOM 1009 C C . ASN A 1 139 ? -3.975 15.356 9.186 1.00 94.06 139 ASN A C 1
ATOM 1011 O O . ASN A 1 139 ? -3.449 16.468 9.131 1.00 94.06 139 ASN A O 1
ATOM 1015 N N . ASN A 1 140 ? -3.324 14.290 9.666 1.00 96.38 140 ASN A N 1
ATOM 1016 C CA . ASN A 1 140 ? -1.910 14.337 10.003 1.00 96.38 140 ASN A CA 1
ATOM 1017 C C . ASN A 1 140 ? -1.088 14.590 8.728 1.00 96.38 140 ASN A C 1
ATOM 1019 O O . ASN A 1 140 ? -1.317 13.968 7.695 1.00 96.38 140 ASN A O 1
ATOM 1023 N N . THR A 1 141 ? -0.101 15.484 8.781 1.00 95.38 141 THR A N 1
ATOM 1024 C CA . THR A 1 141 ? 0.740 15.815 7.616 1.00 95.38 141 THR A CA 1
ATOM 1025 C C . THR A 1 141 ? 1.580 14.641 7.111 1.00 95.38 141 THR A C 1
ATOM 1027 O O . THR A 1 141 ? 2.022 14.670 5.962 1.00 95.38 141 THR A O 1
ATOM 1030 N N . ASN A 1 142 ? 1.798 13.625 7.949 1.00 96.25 142 ASN A N 1
ATOM 1031 C CA . ASN A 1 142 ? 2.507 12.382 7.652 1.00 96.25 142 ASN A CA 1
ATOM 1032 C C . ASN A 1 142 ? 1.566 11.182 7.441 1.00 96.25 142 ASN A C 1
ATOM 1034 O O . ASN A 1 142 ? 2.047 10.059 7.324 1.00 96.25 142 ASN A O 1
ATOM 1038 N N . SER A 1 143 ? 0.248 11.398 7.368 1.00 95.88 143 SER A N 1
ATOM 1039 C CA . SER A 1 143 ? -0.714 10.357 6.992 1.00 95.88 143 SER A CA 1
ATOM 1040 C C . SER A 1 143 ? -0.453 9.862 5.559 1.00 95.88 143 SER A C 1
ATOM 1042 O O . SER A 1 143 ? 0.121 10.579 4.727 1.00 95.88 143 SER A O 1
ATOM 1044 N N . TYR A 1 144 ? -0.886 8.642 5.237 1.00 95.50 144 TYR A N 1
ATOM 1045 C CA . TYR A 1 144 ? -0.933 8.139 3.867 1.00 95.50 144 TYR A CA 1
ATOM 1046 C C . TYR A 1 144 ? -1.684 9.129 2.979 1.00 95.50 144 TYR A C 1
ATOM 1048 O O . TYR A 1 144 ? -1.142 9.533 1.948 1.00 95.50 144 TYR A O 1
ATOM 1056 N N . ARG A 1 145 ? -2.864 9.613 3.388 1.00 93.25 145 ARG A N 1
ATOM 1057 C CA . ARG A 1 145 ? -3.596 10.616 2.602 1.00 93.25 145 ARG A CA 1
ATOM 1058 C C . ARG A 1 145 ? -2.788 11.892 2.358 1.00 93.25 145 ARG A C 1
ATOM 1060 O O . ARG A 1 145 ? -2.771 12.386 1.233 1.00 93.25 145 ARG A O 1
ATOM 1067 N N . GLY A 1 146 ? -2.103 12.406 3.375 1.00 92.31 146 GLY A N 1
ATOM 1068 C CA . GLY A 1 146 ? -1.322 13.642 3.296 1.00 92.31 146 GLY A CA 1
ATOM 1069 C C . GLY A 1 146 ? -0.047 13.522 2.458 1.00 92.31 146 GLY A C 1
ATOM 1070 O O . GLY A 1 146 ? 0.345 14.485 1.799 1.00 92.31 146 GLY A O 1
ATOM 1071 N N . LYS A 1 147 ? 0.601 12.350 2.452 1.00 93.88 147 LYS A N 1
ATOM 1072 C CA . LYS A 1 147 ? 1.887 12.129 1.764 1.00 93.88 147 LYS A CA 1
ATOM 1073 C C . LYS A 1 147 ? 1.754 11.367 0.456 1.00 93.88 147 LYS A C 1
ATOM 1075 O O . LYS A 1 147 ? 2.242 11.807 -0.582 1.00 93.88 147 LYS A O 1
ATOM 1080 N N . LEU A 1 148 ? 1.127 10.201 0.524 1.00 93.00 148 LEU A N 1
ATOM 1081 C CA . LEU A 1 148 ? 1.110 9.207 -0.541 1.00 93.00 148 LEU A CA 1
ATOM 1082 C C . LEU A 1 148 ? -0.184 9.212 -1.338 1.00 93.00 148 LEU A C 1
ATOM 1084 O O . LEU A 1 148 ? -0.182 8.694 -2.436 1.00 93.00 148 LEU A O 1
ATOM 1088 N N . SER A 1 149 ? -1.255 9.837 -0.862 1.00 87.88 149 SER A N 1
ATOM 1089 C CA . SER A 1 149 ? -2.470 10.062 -1.647 1.00 87.88 149 SER A CA 1
ATOM 1090 C C . SER A 1 149 ? -2.819 11.553 -1.746 1.00 87.88 149 SER A C 1
ATOM 1092 O O . SER A 1 149 ? -3.980 11.946 -1.880 1.00 87.88 149 SER A O 1
ATOM 1094 N N . ALA A 1 150 ? -1.790 12.406 -1.767 1.00 71.38 150 ALA A N 1
ATOM 1095 C CA . ALA A 1 150 ? -1.932 13.859 -1.890 1.00 71.38 150 ALA A CA 1
ATOM 1096 C C . ALA A 1 150 ? -2.707 14.298 -3.153 1.00 71.38 150 ALA A C 1
ATOM 1098 O O . ALA A 1 150 ? -3.287 15.378 -3.186 1.00 71.38 150 ALA A O 1
ATOM 1099 N N . SER A 1 151 ? -2.751 13.456 -4.192 1.00 76.19 151 SER A N 1
ATOM 1100 C CA . SER A 1 151 ? -3.554 13.667 -5.408 1.00 76.19 151 SER A CA 1
ATOM 1101 C C . SER A 1 151 ? -4.689 12.647 -5.577 1.00 76.19 151 SER A C 1
ATOM 1103 O O . SER A 1 151 ? -5.134 12.447 -6.701 1.00 76.19 151 SER A O 1
ATOM 1105 N N . GLN A 1 152 ? -5.129 12.023 -4.476 1.00 76.81 152 GLN A N 1
ATOM 1106 C CA . GLN A 1 152 ? -6.150 10.967 -4.382 1.00 76.81 152 GLN A CA 1
ATOM 1107 C C . GLN A 1 152 ? -5.836 9.707 -5.205 1.00 76.81 152 GLN A C 1
ATOM 1109 O O . GLN A 1 152 ? -5.909 9.706 -6.430 1.00 76.81 152 GLN A O 1
ATOM 1114 N N . GLY A 1 153 ? -5.493 8.603 -4.539 1.00 71.44 153 GLY A N 1
ATOM 1115 C CA . GLY A 1 153 ? -5.236 7.324 -5.205 1.00 71.44 153 GLY A CA 1
ATOM 1116 C C . GLY A 1 153 ? -3.950 7.254 -6.005 1.00 71.44 153 GLY A C 1
ATOM 1117 O O . GLY A 1 153 ? -3.751 6.291 -6.739 1.00 71.44 153 GLY A O 1
ATOM 1118 N N . ARG A 1 154 ? -3.067 8.243 -5.870 1.00 78.75 154 ARG A N 1
ATOM 1119 C CA . ARG A 1 154 ? -1.800 8.338 -6.602 1.00 78.75 154 ARG A CA 1
ATOM 1120 C C . ARG A 1 154 ? -0.677 8.461 -5.594 1.00 78.75 154 ARG A C 1
ATOM 1122 O O . ARG A 1 154 ? -0.679 9.472 -4.906 1.00 78.75 154 ARG A O 1
ATOM 1129 N N . LEU A 1 155 ? 0.262 7.507 -5.584 1.00 79.56 155 LEU A N 1
ATOM 1130 C CA . LEU A 1 155 ? 1.401 7.334 -4.657 1.00 79.56 155 LEU A CA 1
ATOM 1131 C C . LEU A 1 155 ? 2.361 8.546 -4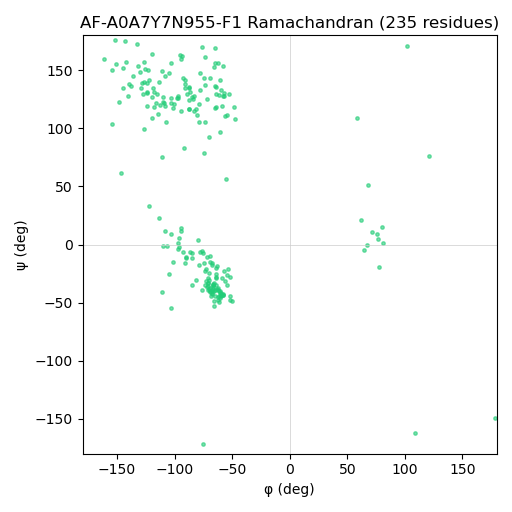.517 1.00 79.56 155 LEU A C 1
ATOM 1133 O O . LEU A 1 155 ? 3.558 8.453 -4.750 1.00 79.56 155 LEU A O 1
ATOM 1137 N N . GLY A 1 156 ? 1.861 9.724 -4.157 1.00 71.94 156 GLY A N 1
ATOM 1138 C CA . GLY A 1 156 ? 2.643 10.954 -4.045 1.00 71.94 156 GLY A CA 1
ATOM 1139 C C . GLY A 1 156 ? 3.127 11.449 -5.408 1.00 71.94 156 GLY A C 1
ATOM 1140 O O . GLY A 1 156 ? 4.313 11.691 -5.595 1.00 71.94 156 GLY A O 1
ATOM 1141 N N . THR A 1 157 ? 2.224 11.568 -6.391 1.00 85.69 157 THR A N 1
ATOM 1142 C CA . THR A 1 157 ? 2.502 11.987 -7.792 1.00 85.69 157 THR A CA 1
ATOM 1143 C C . THR A 1 157 ? 3.347 11.014 -8.635 1.00 85.69 157 THR A C 1
ATOM 1145 O O . THR A 1 157 ? 3.547 11.256 -9.828 1.00 85.69 157 THR A O 1
ATOM 1148 N N . ALA A 1 158 ? 3.769 9.884 -8.050 1.00 89.56 158 ALA A N 1
ATOM 1149 C CA . ALA A 1 158 ? 4.550 8.815 -8.688 1.00 89.56 158 ALA A CA 1
ATOM 1150 C C . ALA A 1 158 ? 3.905 8.218 -9.943 1.00 89.56 158 ALA A C 1
ATOM 1152 O O . ALA A 1 158 ? 4.600 7.803 -10.866 1.00 89.56 158 ALA A O 1
ATOM 1153 N N . LEU A 1 159 ? 2.577 8.198 -9.983 1.00 90.75 159 LEU A N 1
ATOM 1154 C CA . LEU A 1 159 ? 1.807 7.614 -11.072 1.00 90.75 159 LEU A CA 1
ATOM 1155 C C . LEU A 1 159 ? 1.207 8.696 -11.959 1.00 90.75 159 LEU A C 1
ATOM 1157 O O . LEU A 1 159 ? 0.848 9.767 -11.465 1.00 90.75 159 LEU A O 1
ATOM 1161 N N . ASN A 1 160 ? 1.069 8.427 -13.257 1.00 88.06 160 ASN A N 1
ATOM 1162 C CA . ASN A 1 160 ? 0.471 9.369 -14.206 1.00 88.06 160 ASN A CA 1
ATOM 1163 C C . ASN A 1 160 ? -1.026 9.628 -13.911 1.00 88.06 160 ASN A C 1
ATOM 1165 O O . ASN A 1 160 ? -1.638 8.961 -13.079 1.00 88.06 160 ASN A O 1
ATOM 1169 N N . GLY A 1 161 ? -1.621 10.634 -14.565 1.00 78.44 161 GLY A N 1
ATOM 1170 C CA . GLY A 1 161 ? -2.992 11.086 -14.272 1.00 78.44 161 GLY A CA 1
ATOM 1171 C C . GLY A 1 161 ? -4.094 10.050 -14.517 1.00 78.44 161 GLY A C 1
ATOM 1172 O O . GLY A 1 161 ? -5.172 10.178 -13.950 1.00 78.44 161 GLY A O 1
ATOM 1173 N N . ASN A 1 162 ? -3.811 9.012 -15.305 1.00 80.75 162 ASN A N 1
ATOM 1174 C CA . ASN A 1 162 ? -4.778 7.972 -15.665 1.00 80.75 162 ASN A CA 1
ATOM 1175 C C . ASN A 1 162 ? -4.657 6.720 -14.779 1.00 80.75 162 ASN A C 1
ATOM 1177 O O . ASN A 1 162 ? -5.368 5.739 -14.989 1.00 80.75 162 ASN A O 1
ATOM 1181 N N . SER A 1 163 ? -3.740 6.738 -13.813 1.00 85.50 163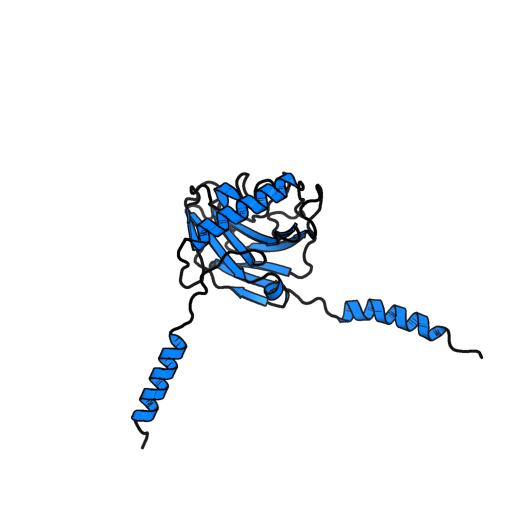 SER A N 1
ATOM 1182 C CA . SER A 1 163 ? -3.387 5.599 -12.973 1.00 85.50 163 SER A CA 1
ATOM 1183 C C . SER A 1 163 ? -3.764 5.875 -11.524 1.00 85.50 163 SER A C 1
ATOM 1185 O O . SER A 1 163 ? -3.366 6.899 -10.968 1.00 85.50 163 SER A O 1
ATOM 1187 N N . THR A 1 164 ? -4.472 4.944 -10.889 1.00 88.50 164 THR A N 1
ATOM 1188 C CA . THR A 1 164 ? -4.730 4.976 -9.445 1.00 88.50 164 THR A CA 1
ATOM 1189 C C . THR A 1 164 ? -4.390 3.629 -8.833 1.00 88.50 164 THR A C 1
ATOM 1191 O O . THR A 1 164 ? -4.563 2.607 -9.488 1.00 88.50 164 THR A O 1
ATOM 1194 N N . ILE A 1 165 ? -3.939 3.610 -7.580 1.00 91.31 165 ILE A N 1
ATOM 1195 C CA . ILE A 1 165 ? -3.693 2.359 -6.843 1.00 91.31 165 ILE A CA 1
ATOM 1196 C C . ILE A 1 165 ? -4.911 1.882 -6.055 1.00 91.31 165 ILE A C 1
ATOM 1198 O O . ILE A 1 165 ? -4.984 0.736 -5.628 1.00 91.31 165 ILE A O 1
ATOM 1202 N N . GLU A 1 166 ? -5.881 2.769 -5.860 1.00 91.94 166 GLU A N 1
ATOM 1203 C CA . GLU A 1 166 ? -7.015 2.533 -4.978 1.00 91.94 166 GLU A CA 1
ATOM 1204 C C . GLU A 1 166 ? -8.252 2.053 -5.722 1.00 91.94 166 GLU A C 1
ATOM 1206 O O . GLU A 1 166 ? -8.723 2.749 -6.627 1.00 91.94 166 GLU A O 1
ATOM 1211 N N . GLY A 1 167 ? -8.834 0.943 -5.276 1.00 92.12 167 GLY A N 1
ATOM 1212 C CA . GLY A 1 167 ? -10.160 0.508 -5.706 1.00 92.12 167 GLY A CA 1
ATOM 1213 C C . GLY A 1 167 ? -11.233 0.781 -4.649 1.00 92.12 167 GLY A C 1
ATOM 1214 O O . GLY A 1 167 ? -10.943 0.935 -3.462 1.00 92.12 167 GLY A O 1
ATOM 1215 N N . SER A 1 168 ? -12.484 0.892 -5.098 1.00 92.00 168 SER A N 1
ATOM 1216 C CA . SER A 1 168 ? -13.631 1.153 -4.221 1.00 92.00 168 SER A CA 1
ATOM 1217 C C . SER A 1 168 ? -14.063 -0.117 -3.488 1.00 92.00 168 SER A C 1
ATOM 1219 O O . SER A 1 168 ? -14.264 -1.157 -4.112 1.00 92.00 168 SER A O 1
ATOM 1221 N N . LEU A 1 169 ? -14.278 -0.003 -2.176 1.00 90.44 169 LEU A N 1
ATOM 1222 C CA . LEU A 1 169 ? -14.858 -1.041 -1.315 1.00 90.44 169 LEU A CA 1
ATOM 1223 C C . LEU A 1 169 ? -16.376 -0.899 -1.135 1.00 90.44 169 LEU A C 1
ATOM 1225 O O . LEU A 1 169 ? -16.955 -1.547 -0.268 1.00 90.44 169 LEU A O 1
ATOM 1229 N N . SER A 1 170 ? -17.041 -0.086 -1.958 1.00 83.00 170 SER A N 1
ATOM 1230 C CA . SER A 1 170 ? -18.485 0.186 -1.856 1.00 83.00 170 SER A CA 1
ATOM 1231 C C . SER A 1 170 ? -19.372 -1.070 -1.870 1.00 83.00 170 SER A C 1
ATOM 1233 O O . SER A 1 170 ? -20.446 -1.059 -1.277 1.00 83.00 170 SER A O 1
ATOM 1235 N N . ASN A 1 171 ? -18.909 -2.169 -2.476 1.00 76.94 171 ASN A N 1
ATOM 1236 C CA . ASN A 1 171 ? -19.620 -3.453 -2.531 1.00 76.94 171 ASN A CA 1
ATOM 1237 C C . ASN A 1 171 ? -19.213 -4.442 -1.420 1.00 76.94 171 ASN A C 1
ATOM 1239 O O . ASN A 1 171 ? -19.528 -5.627 -1.496 1.00 76.94 171 ASN A O 1
ATOM 1243 N N . GLY A 1 172 ? -18.466 -3.989 -0.411 1.00 82.19 172 GLY A N 1
ATOM 1244 C CA . GLY A 1 172 ? -18.023 -4.798 0.725 1.00 82.19 172 GLY A CA 1
ATOM 1245 C C . GLY A 1 172 ? -16.842 -5.727 0.435 1.00 82.19 172 GLY A C 1
ATOM 1246 O O . GLY A 1 172 ? -16.164 -6.143 1.358 1.00 82.19 172 GLY A O 1
ATOM 1247 N N . SER A 1 173 ? -16.519 -6.065 -0.809 1.00 90.50 173 SER A N 1
ATOM 1248 C CA . SER A 1 173 ? -15.287 -6.801 -1.126 1.00 90.50 173 SER A CA 1
ATOM 1249 C C . SER A 1 173 ? -14.713 -6.346 -2.453 1.00 90.50 173 SER A C 1
ATOM 1251 O O . SER A 1 173 ? -15.441 -5.887 -3.334 1.00 90.50 173 SER A O 1
ATOM 1253 N N . LEU A 1 174 ? -13.397 -6.461 -2.586 1.00 93.75 174 LEU A N 1
ATOM 1254 C CA . LEU A 1 174 ? -12.671 -6.009 -3.762 1.00 93.75 174 LEU A CA 1
ATOM 1255 C C . LEU A 1 174 ? -11.507 -6.949 -4.044 1.00 93.75 174 LEU A C 1
ATOM 125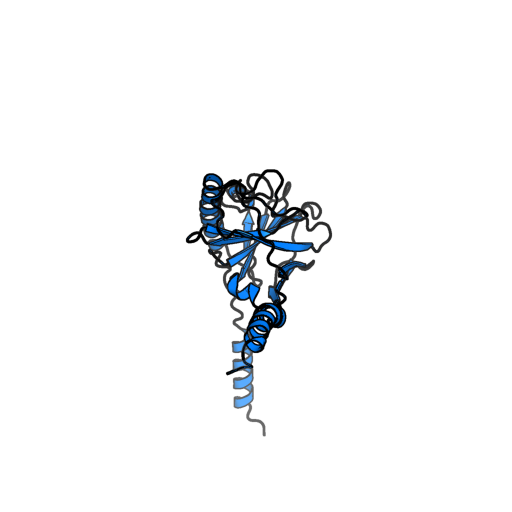7 O O . LEU A 1 174 ? -10.750 -7.286 -3.139 1.00 93.75 174 LEU A O 1
ATOM 1261 N N . VAL A 1 175 ? -11.338 -7.317 -5.312 1.00 94.19 175 VAL A N 1
ATOM 1262 C CA . VAL A 1 175 ? -10.159 -8.038 -5.795 1.00 94.19 175 VAL A CA 1
ATOM 1263 C C . VAL A 1 175 ? -9.344 -7.101 -6.676 1.00 94.19 175 VAL A C 1
ATOM 1265 O O . VAL A 1 175 ? -9.871 -6.517 -7.622 1.00 94.19 175 VAL A O 1
ATOM 1268 N N . GLN A 1 176 ? -8.057 -6.969 -6.376 1.00 93.94 176 GLN A N 1
ATOM 1269 C CA . GLN A 1 176 ? -7.104 -6.165 -7.131 1.00 93.94 176 GLN A CA 1
ATOM 1270 C C . GLN A 1 176 ? -5.927 -7.019 -7.602 1.00 93.94 176 GLN A C 1
ATOM 1272 O O . GLN A 1 176 ? -5.523 -7.990 -6.960 1.00 93.94 176 GLN A O 1
ATOM 1277 N N . SER A 1 177 ? -5.358 -6.627 -8.739 1.00 93.19 177 SER A N 1
ATOM 1278 C CA . SER A 1 177 ? -4.093 -7.175 -9.232 1.00 93.19 177 SER A CA 1
ATOM 1279 C C . SER A 1 177 ? -2.924 -6.342 -8.722 1.00 93.19 177 SER A C 1
ATOM 1281 O O . SER A 1 177 ? -3.023 -5.112 -8.691 1.00 93.19 177 SER A O 1
ATOM 1283 N N . LEU A 1 178 ? -1.820 -7.000 -8.362 1.00 93.88 178 LEU A N 1
ATOM 1284 C CA . LEU A 1 178 ? -0.576 -6.328 -7.991 1.00 93.88 178 LEU A CA 1
ATOM 1285 C C . LEU A 1 178 ? 0.314 -6.145 -9.224 1.00 93.88 178 LEU A C 1
ATOM 1287 O O . LEU A 1 178 ? 0.520 -7.076 -10.006 1.00 93.88 178 LEU A O 1
ATOM 1291 N N . TYR A 1 179 ? 0.869 -4.949 -9.359 1.00 94.94 179 TYR A N 1
ATOM 1292 C CA . TYR A 1 179 ? 1.819 -4.582 -10.397 1.00 94.94 179 TYR A CA 1
ATOM 1293 C C . TYR A 1 179 ? 3.197 -4.348 -9.789 1.00 94.94 179 TYR A C 1
ATOM 1295 O O . TYR A 1 179 ? 3.309 -3.908 -8.645 1.00 94.94 179 TYR A O 1
ATOM 1303 N N . TYR A 1 180 ? 4.230 -4.636 -10.574 1.00 95.38 180 TYR A N 1
ATOM 1304 C CA . TYR A 1 180 ? 5.634 -4.494 -10.218 1.00 95.38 180 TYR A CA 1
ATOM 1305 C C . TYR A 1 180 ? 6.366 -3.593 -11.216 1.00 95.38 180 TYR A C 1
ATOM 1307 O O . TYR A 1 180 ? 6.185 -3.711 -12.432 1.00 95.38 180 TYR A O 1
ATOM 1315 N N . TRP A 1 181 ? 7.233 -2.731 -10.691 1.00 95.31 181 TRP A N 1
ATOM 1316 C CA . TRP A 1 181 ? 8.216 -1.968 -11.453 1.00 95.31 181 TRP A CA 1
ATOM 1317 C C . TRP A 1 181 ? 9.614 -2.359 -10.991 1.00 95.31 181 TRP A C 1
ATOM 1319 O O . TRP A 1 181 ? 9.965 -2.126 -9.837 1.00 95.31 181 TRP A O 1
ATOM 1329 N N . SER A 1 182 ? 10.421 -2.904 -11.904 1.00 94.88 182 SER A N 1
ATOM 1330 C CA . SER A 1 182 ? 11.833 -3.223 -11.651 1.00 94.88 182 SER A CA 1
ATOM 1331 C C . SER A 1 182 ? 12.741 -1.996 -11.623 1.00 94.88 182 SER A C 1
ATOM 1333 O O . SER A 1 182 ? 13.869 -2.078 -11.164 1.00 94.88 182 SER A O 1
ATOM 1335 N N . ASP A 1 183 ? 12.267 -0.862 -12.133 1.00 94.44 183 ASP A N 1
ATOM 1336 C CA . ASP A 1 183 ? 12.880 0.441 -11.901 1.00 94.44 183 ASP A CA 1
ATOM 1337 C C . ASP A 1 183 ? 11.817 1.532 -12.056 1.00 94.44 183 ASP A C 1
ATOM 1339 O O . ASP A 1 183 ? 11.386 1.883 -13.160 1.00 94.44 183 ASP A O 1
ATOM 1343 N N . ALA A 1 184 ? 11.370 2.060 -10.921 1.00 94.06 184 ALA A N 1
ATOM 1344 C CA . ALA A 1 184 ? 10.366 3.111 -10.855 1.00 94.06 184 ALA A CA 1
ATOM 1345 C C . ALA A 1 184 ? 10.919 4.512 -11.207 1.00 94.06 184 ALA A C 1
ATOM 1347 O O . ALA A 1 184 ? 10.155 5.477 -11.288 1.00 94.06 184 ALA A O 1
ATOM 1348 N N . SER A 1 185 ? 12.232 4.656 -11.426 1.00 95.38 185 SER A N 1
ATOM 1349 C CA . SER A 1 185 ? 12.844 5.934 -11.821 1.00 95.38 185 SER A CA 1
ATOM 1350 C C . SER A 1 185 ? 12.652 6.257 -13.309 1.00 95.38 185 SER A C 1
ATOM 1352 O O . SER A 1 185 ? 12.741 7.419 -13.715 1.00 95.38 185 SER A O 1
ATOM 1354 N N . ILE A 1 186 ? 12.304 5.254 -14.119 1.00 95.38 186 ILE A N 1
ATOM 1355 C CA . ILE A 1 186 ? 12.104 5.391 -15.562 1.00 95.38 186 ILE A CA 1
ATOM 1356 C C . ILE A 1 186 ? 10.707 5.959 -15.847 1.00 95.38 186 ILE A C 1
ATOM 1358 O O . ILE A 1 186 ? 9.680 5.337 -15.563 1.00 95.38 186 ILE A O 1
ATOM 1362 N N . SER A 1 187 ? 10.661 7.153 -16.441 1.00 95.06 187 SER A N 1
ATOM 1363 C CA . SER A 1 187 ? 9.405 7.781 -16.864 1.00 95.06 187 SER A CA 1
ATOM 1364 C C . SER A 1 187 ? 8.729 6.973 -17.974 1.00 95.06 187 SER A C 1
ATOM 1366 O O . SER A 1 187 ? 9.390 6.518 -18.906 1.00 95.06 187 SER A O 1
ATOM 1368 N N . GLY A 1 188 ? 7.412 6.785 -17.881 1.00 92.75 188 GLY A N 1
ATOM 1369 C CA . GLY A 1 188 ? 6.645 5.982 -18.837 1.00 92.75 188 GLY A CA 1
ATOM 1370 C C . GLY A 1 188 ? 6.716 4.472 -18.595 1.00 92.75 188 GLY A C 1
ATOM 1371 O O . GLY A 1 188 ? 6.093 3.719 -19.339 1.00 92.75 188 GLY A O 1
ATOM 1372 N N . SER A 1 189 ? 7.427 4.019 -17.555 1.00 93.19 189 SER A N 1
ATOM 1373 C CA . SER A 1 189 ? 7.487 2.602 -17.190 1.00 93.19 189 SER A CA 1
ATOM 1374 C C . SER A 1 189 ? 6.108 2.088 -16.765 1.00 93.19 189 SER A C 1
ATOM 1376 O O . SER A 1 189 ? 5.508 2.577 -15.800 1.00 93.19 189 SER A O 1
ATOM 1378 N N . VAL A 1 190 ? 5.591 1.114 -17.516 1.00 93.31 190 VAL A N 1
ATOM 1379 C CA . VAL A 1 190 ? 4.286 0.483 -17.283 1.00 93.31 190 VAL A CA 1
ATOM 1380 C C . VAL A 1 190 ? 4.453 -0.668 -16.299 1.00 93.31 190 VAL A C 1
ATOM 1382 O O . VAL A 1 190 ? 5.330 -1.518 -16.475 1.00 93.31 190 VAL A O 1
ATOM 1385 N N . GLY A 1 191 ? 3.593 -0.707 -15.281 1.00 92.69 191 GLY A N 1
ATOM 1386 C CA . GLY A 1 191 ? 3.611 -1.761 -14.273 1.00 92.69 191 GLY A CA 1
ATOM 1387 C C . GLY A 1 191 ? 3.396 -3.125 -14.905 1.00 92.69 191 GLY A C 1
ATOM 1388 O O . GLY A 1 191 ? 2.477 -3.313 -15.703 1.00 92.69 191 GLY A O 1
ATOM 1389 N N . GLN A 1 192 ? 4.230 -4.088 -14.530 1.00 94.38 192 GLN A N 1
ATOM 1390 C CA . GLN A 1 192 ? 4.071 -5.474 -14.948 1.00 94.38 192 GLN A CA 1
ATOM 1391 C C . GLN A 1 192 ? 3.157 -6.173 -13.951 1.00 94.38 192 GLN A C 1
ATOM 1393 O O . GLN A 1 192 ? 3.488 -6.266 -12.769 1.00 94.38 192 GLN A O 1
ATOM 1398 N N . GLN A 1 193 ? 1.993 -6.638 -14.405 1.00 92.81 193 GLN A N 1
ATOM 1399 C CA . GLN A 1 193 ? 1.108 -7.422 -13.551 1.00 92.81 193 GLN A CA 1
ATOM 1400 C C . GLN A 1 193 ? 1.835 -8.699 -13.124 1.00 92.81 193 GLN A C 1
ATOM 1402 O O . GLN A 1 193 ? 2.346 -9.442 -13.966 1.00 92.81 193 GLN A O 1
ATOM 1407 N N . ILE A 1 194 ? 1.861 -8.979 -11.823 1.00 90.44 194 ILE A N 1
ATOM 1408 C CA . ILE A 1 194 ? 2.404 -10.242 -11.329 1.00 90.44 194 ILE A CA 1
ATOM 1409 C C . ILE A 1 194 ? 1.385 -11.332 -11.652 1.00 90.44 194 ILE A C 1
ATOM 1411 O O . ILE A 1 194 ? 0.313 -11.409 -11.049 1.00 90.44 194 ILE A O 1
ATOM 1415 N N . SER A 1 195 ? 1.702 -12.143 -12.660 1.00 85.19 195 SER A N 1
ATOM 1416 C CA . SER A 1 195 ? 0.809 -13.193 -13.145 1.00 85.19 195 SER A CA 1
ATOM 1417 C C . SER A 1 195 ? 0.439 -14.155 -12.018 1.00 85.19 195 SER A C 1
ATOM 1419 O O . SER A 1 195 ? 1.309 -14.642 -11.298 1.00 85.19 195 SER A O 1
ATOM 1421 N N . GLY A 1 196 ? -0.860 -14.414 -11.865 1.00 82.06 196 GLY A N 1
ATOM 1422 C CA . GLY A 1 196 ? -1.359 -15.332 -10.847 1.00 82.06 196 GLY A CA 1
ATOM 1423 C C . GLY A 1 196 ? -1.376 -14.776 -9.423 1.00 82.06 196 GLY A C 1
ATOM 1424 O O . GLY A 1 196 ? -1.713 -15.526 -8.511 1.00 82.06 196 GLY A O 1
ATOM 1425 N N . LEU A 1 197 ? -1.038 -13.497 -9.211 1.00 88.81 197 LEU A N 1
ATOM 1426 C CA . LEU A 1 197 ? -1.167 -12.848 -7.909 1.00 88.81 197 LEU A CA 1
ATOM 1427 C C . LEU A 1 197 ? -2.421 -11.973 -7.854 1.00 88.81 197 LEU A C 1
ATOM 1429 O O . LEU A 1 197 ? -2.536 -10.967 -8.560 1.00 88.81 197 LEU A O 1
ATOM 1433 N N . THR A 1 198 ? -3.336 -12.328 -6.959 1.00 92.00 198 THR A N 1
ATOM 1434 C CA . THR A 1 198 ? -4.529 -11.533 -6.652 1.00 92.00 198 THR A CA 1
ATOM 1435 C C . THR A 1 198 ? -4.568 -11.181 -5.178 1.00 92.00 198 THR A C 1
ATOM 1437 O O . THR A 1 198 ? -4.252 -12.014 -4.328 1.00 92.00 198 THR A O 1
ATOM 1440 N N . ILE A 1 199 ? -5.001 -9.961 -4.878 1.00 95.19 199 ILE A N 1
ATOM 1441 C CA . ILE A 1 199 ? -5.210 -9.484 -3.515 1.00 95.19 199 ILE A CA 1
ATOM 1442 C C . ILE A 1 199 ? -6.698 -9.196 -3.354 1.00 95.19 199 ILE A C 1
ATOM 1444 O O . ILE A 1 199 ? -7.253 -8.393 -4.100 1.00 95.19 199 ILE A O 1
ATOM 1448 N N . ALA A 1 200 ? -7.340 -9.852 -2.397 1.00 95.06 200 ALA A N 1
ATOM 1449 C CA . ALA A 1 200 ? -8.739 -9.653 -2.064 1.00 95.06 200 ALA A CA 1
ATOM 1450 C C . ALA A 1 200 ? -8.864 -8.971 -0.700 1.00 95.06 200 ALA A C 1
ATOM 1452 O O . ALA A 1 200 ? -8.387 -9.501 0.303 1.00 95.06 200 ALA A O 1
ATOM 1453 N N . THR A 1 201 ? -9.530 -7.820 -0.647 1.00 94.94 201 THR A N 1
ATOM 1454 C CA . THR A 1 201 ? -10.081 -7.284 0.600 1.00 94.94 201 THR A CA 1
ATOM 1455 C C . THR A 1 201 ? -11.472 -7.869 0.803 1.00 94.94 201 THR A C 1
ATOM 1457 O O . THR A 1 201 ? -12.341 -7.720 -0.062 1.00 94.94 201 THR A O 1
ATOM 1460 N N . ASN A 1 202 ? -11.693 -8.512 1.944 1.00 93.69 202 ASN A N 1
ATOM 1461 C CA . ASN A 1 202 ? -12.965 -9.141 2.286 1.00 93.69 202 ASN A CA 1
ATOM 1462 C C . ASN A 1 202 ? -13.858 -8.188 3.101 1.00 93.69 202 ASN A C 1
ATOM 1464 O O . ASN A 1 202 ? -13.376 -7.237 3.713 1.00 93.69 202 ASN A O 1
ATOM 1468 N N . ALA A 1 203 ? -15.160 -8.476 3.170 1.00 89.56 203 ALA A N 1
ATOM 1469 C CA . ALA A 1 203 ? -16.143 -7.636 3.873 1.00 89.56 203 ALA A CA 1
ATOM 1470 C C . ALA A 1 203 ? -15.937 -7.523 5.383 1.00 89.56 203 ALA A C 1
ATOM 1472 O O . ALA A 1 203 ? -16.312 -6.523 5.988 1.00 89.56 203 ALA A O 1
ATOM 1473 N N . ASN A 1 204 ? -15.301 -8.521 5.991 1.00 88.06 204 ASN A N 1
ATOM 1474 C CA . ASN A 1 204 ? -14.884 -8.464 7.390 1.00 88.06 204 ASN A CA 1
ATOM 1475 C C . ASN A 1 204 ? -13.583 -7.667 7.597 1.00 88.06 204 ASN A C 1
ATOM 1477 O O . ASN A 1 204 ? -13.057 -7.659 8.702 1.00 88.06 204 ASN A O 1
ATOM 1481 N N . GLY A 1 205 ? -13.041 -7.063 6.538 1.00 89.88 205 GLY A N 1
ATOM 1482 C CA . GLY A 1 205 ? -11.794 -6.318 6.559 1.00 89.88 205 GLY A CA 1
ATOM 1483 C C . GLY A 1 205 ? -10.535 -7.172 6.610 1.00 89.88 205 GLY A C 1
ATOM 1484 O O . GLY A 1 205 ? -9.452 -6.613 6.751 1.00 89.88 205 GLY A O 1
ATOM 1485 N N . SER A 1 206 ? -10.604 -8.497 6.447 1.00 93.25 206 SER A N 1
ATOM 1486 C CA . SER A 1 206 ? -9.400 -9.311 6.231 1.00 93.25 206 SER A CA 1
ATOM 1487 C C . SER A 1 206 ? -8.841 -9.120 4.815 1.00 93.25 206 SER A C 1
ATOM 1489 O O . SER A 1 206 ? -9.538 -8.647 3.911 1.00 93.25 206 SER A O 1
ATOM 1491 N N . THR A 1 207 ? -7.574 -9.486 4.610 1.00 95.69 207 THR A N 1
ATOM 1492 C CA . THR A 1 207 ? -6.970 -9.546 3.270 1.00 95.69 207 THR A CA 1
ATOM 1493 C C . THR A 1 207 ? -6.534 -10.960 2.945 1.00 95.69 207 THR A C 1
ATOM 1495 O O . THR A 1 207 ? -5.814 -11.583 3.723 1.00 95.69 207 THR A O 1
ATOM 1498 N N . THR A 1 208 ? -6.910 -11.439 1.766 1.00 95.75 208 THR A N 1
ATOM 1499 C CA . THR A 1 208 ? -6.395 -12.682 1.196 1.00 95.75 208 THR A CA 1
ATOM 1500 C C . THR A 1 208 ? -5.469 -12.351 0.034 1.00 95.75 208 THR A C 1
ATOM 1502 O O . THR A 1 208 ? -5.887 -11.739 -0.944 1.00 95.75 208 THR A O 1
ATOM 1505 N N . VAL A 1 209 ? -4.206 -12.751 0.136 1.00 94.69 209 VAL A N 1
ATOM 1506 C CA . VAL A 1 209 ? -3.236 -12.694 -0.960 1.00 94.69 209 VAL A CA 1
ATOM 1507 C C . VAL A 1 209 ? -3.090 -14.104 -1.505 1.00 94.69 209 VAL A C 1
ATOM 1509 O O . VAL A 1 209 ? -2.745 -15.014 -0.756 1.00 94.69 209 VAL A O 1
ATOM 1512 N N . THR A 1 210 ? -3.362 -14.297 -2.789 1.00 94.00 210 THR A N 1
ATOM 1513 C CA . THR A 1 210 ? -3.241 -15.596 -3.457 1.00 94.00 210 THR A CA 1
ATOM 1514 C C . THR A 1 210 ? -2.230 -15.473 -4.576 1.00 94.00 210 THR A C 1
ATOM 1516 O O . THR A 1 210 ? -2.517 -14.835 -5.586 1.00 94.00 210 THR A O 1
ATOM 1519 N N . ALA A 1 211 ? -1.063 -16.091 -4.399 1.00 90.06 211 ALA A N 1
ATOM 1520 C CA . ALA A 1 211 ? -0.113 -16.353 -5.467 1.00 90.06 211 ALA A CA 1
ATOM 1521 C C . ALA A 1 211 ? -0.366 -17.766 -6.004 1.00 90.06 211 ALA A C 1
ATOM 1523 O O . ALA A 1 211 ? -0.187 -18.746 -5.278 1.00 90.06 211 ALA A O 1
ATOM 1524 N N . THR A 1 212 ? -0.793 -17.901 -7.260 1.00 83.12 212 THR A N 1
ATOM 1525 C CA . THR A 1 212 ? -0.804 -19.202 -7.937 1.00 83.12 212 THR A CA 1
ATOM 1526 C C . THR A 1 212 ? 0.593 -19.466 -8.490 1.00 83.12 212 THR A C 1
ATOM 1528 O O . THR A 1 212 ? 1.017 -18.736 -9.392 1.00 83.12 212 THR A O 1
ATOM 1531 N N . PRO A 1 213 ? 1.320 -20.489 -8.005 1.00 70.44 213 PRO A N 1
ATOM 1532 C CA . PRO A 1 213 ? 2.615 -20.824 -8.573 1.00 70.44 213 PRO A CA 1
ATOM 1533 C C . PRO A 1 213 ? 2.449 -21.137 -10.059 1.00 70.44 213 PRO A C 1
ATOM 1535 O O . PRO A 1 213 ? 1.623 -21.974 -10.426 1.00 70.44 213 PRO A O 1
ATOM 1538 N N . ILE A 1 214 ? 3.234 -20.486 -10.919 1.00 66.19 214 ILE A N 1
ATOM 1539 C CA . ILE A 1 214 ? 3.295 -20.863 -12.333 1.00 66.19 214 ILE A CA 1
ATOM 1540 C C . ILE A 1 214 ? 3.895 -22.274 -12.374 1.00 66.19 214 ILE A C 1
ATOM 1542 O O . ILE A 1 214 ? 5.038 -22.447 -11.936 1.00 66.19 214 ILE A O 1
ATOM 1546 N N . PRO A 1 215 ? 3.169 -23.302 -12.858 1.00 57.81 215 PRO A N 1
ATOM 1547 C CA . PRO A 1 215 ? 3.676 -24.664 -12.832 1.00 57.81 215 PRO A CA 1
ATOM 1548 C C . PRO A 1 215 ? 5.012 -24.751 -13.571 1.00 57.81 215 PRO A C 1
ATOM 1550 O O . PRO A 1 215 ? 5.111 -24.364 -14.739 1.00 57.81 215 PRO A O 1
ATOM 1553 N N . ALA A 1 216 ? 6.030 -25.315 -12.915 1.00 56.50 216 ALA A N 1
ATOM 1554 C CA . ALA A 1 216 ? 7.367 -25.508 -13.487 1.00 56.50 216 ALA A CA 1
ATOM 1555 C C . ALA A 1 216 ? 7.342 -26.266 -14.831 1.00 56.50 216 ALA A C 1
ATOM 1557 O O . ALA A 1 216 ? 8.260 -26.135 -15.638 1.00 56.50 216 ALA A O 1
ATOM 1558 N N . ALA A 1 217 ? 6.264 -27.008 -15.106 1.00 56.81 217 ALA A N 1
ATOM 1559 C CA . ALA A 1 217 ? 6.009 -27.655 -16.385 1.00 56.81 217 ALA A CA 1
ATOM 1560 C C . ALA A 1 217 ? 6.044 -26.683 -17.580 1.00 56.81 217 ALA A C 1
ATOM 1562 O O . ALA A 1 217 ? 6.538 -27.065 -18.634 1.00 56.81 217 ALA A O 1
ATOM 1563 N N . ILE A 1 218 ? 5.610 -25.423 -17.441 1.00 58.78 218 ILE A N 1
ATOM 1564 C CA . ILE A 1 218 ? 5.680 -24.442 -18.542 1.00 58.78 218 ILE A CA 1
ATOM 1565 C C . ILE A 1 218 ? 7.141 -24.060 -18.843 1.00 58.78 218 ILE A C 1
ATOM 1567 O O . ILE A 1 218 ? 7.541 -24.016 -20.006 1.00 58.78 218 ILE A O 1
ATOM 1571 N N . TYR A 1 219 ? 7.973 -23.893 -17.810 1.00 55.56 219 TYR A N 1
ATOM 1572 C CA . TYR A 1 219 ? 9.420 -23.686 -17.968 1.00 55.56 219 TYR A CA 1
ATOM 1573 C C . TYR A 1 219 ? 10.135 -24.925 -18.536 1.00 55.56 219 TYR A C 1
ATOM 1575 O O . TYR A 1 219 ? 11.058 -24.809 -19.351 1.00 55.56 219 TYR A O 1
ATOM 1583 N N . LEU A 1 220 ? 9.688 -26.121 -18.145 1.00 56.22 220 LEU A N 1
ATOM 1584 C CA . LEU A 1 220 ? 10.226 -27.392 -18.626 1.00 56.22 220 LEU A CA 1
ATOM 1585 C C . LEU A 1 220 ? 9.819 -27.689 -20.076 1.00 56.22 220 LEU A C 1
ATOM 1587 O O . LEU A 1 220 ? 10.605 -28.271 -20.813 1.00 56.22 220 LEU A O 1
ATOM 1591 N N . MET A 1 221 ? 8.642 -27.252 -20.531 1.00 60.03 221 MET A N 1
ATOM 1592 C CA . MET A 1 221 ? 8.247 -27.378 -21.939 1.00 60.03 221 MET A CA 1
ATOM 1593 C C . MET A 1 221 ? 9.045 -26.435 -22.847 1.00 60.03 221 MET A C 1
ATOM 1595 O O . MET A 1 221 ? 9.401 -26.831 -23.953 1.00 60.03 221 MET A O 1
ATOM 1599 N N . GLY A 1 222 ? 9.390 -25.228 -22.384 1.00 59.09 222 GLY A N 1
ATOM 1600 C CA . GLY A 1 222 ? 10.239 -24.304 -23.147 1.00 59.09 222 GLY A CA 1
ATOM 1601 C C . GLY A 1 222 ? 11.682 -24.801 -23.312 1.00 59.09 222 GLY A C 1
ATOM 1602 O O . GLY A 1 222 ? 12.252 -24.725 -24.398 1.00 59.09 222 GLY A O 1
ATOM 1603 N N . SER A 1 223 ? 12.266 -25.367 -22.252 1.00 62.25 223 SER A N 1
ATOM 1604 C CA . SER A 1 223 ? 13.646 -25.885 -22.268 1.00 62.25 223 SER A CA 1
ATOM 1605 C C . SER A 1 223 ? 13.755 -27.320 -22.803 1.00 62.25 223 SER A C 1
ATOM 1607 O O . SER A 1 223 ? 14.709 -27.654 -23.509 1.00 62.25 223 SER A O 1
ATOM 1609 N N . GLY A 1 224 ? 12.756 -28.163 -22.540 1.00 59.00 224 GLY A N 1
ATOM 1610 C CA . GLY A 1 224 ? 12.696 -29.550 -23.002 1.00 59.00 224 GLY A CA 1
ATOM 1611 C C . GLY A 1 224 ? 12.555 -29.673 -24.519 1.00 59.00 224 GLY A C 1
ATOM 1612 O O . GLY A 1 224 ? 13.173 -30.555 -25.118 1.00 59.00 224 GLY A O 1
ATOM 1613 N N . LEU A 1 225 ? 11.826 -28.755 -25.170 1.00 58.88 225 LEU A N 1
ATOM 1614 C CA . LEU A 1 225 ? 11.700 -28.748 -26.633 1.00 58.88 225 LEU A CA 1
ATOM 1615 C C . LEU A 1 225 ? 13.022 -28.374 -27.326 1.00 58.88 225 LEU A C 1
ATOM 1617 O O . LEU A 1 225 ? 13.380 -28.984 -28.332 1.00 58.88 225 LEU A O 1
ATOM 1621 N N . LEU A 1 226 ? 13.790 -27.435 -26.760 1.00 61.78 226 LEU A N 1
ATOM 1622 C CA . LEU A 1 226 ? 15.139 -27.092 -27.236 1.00 61.78 226 LEU A CA 1
ATOM 1623 C C . LEU A 1 226 ? 16.124 -28.257 -27.060 1.00 61.78 226 LEU A C 1
ATOM 1625 O O . LEU A 1 226 ? 16.919 -28.534 -27.961 1.00 61.78 226 LEU A O 1
ATOM 1629 N N . GLY A 1 227 ? 16.031 -28.990 -25.945 1.00 63.19 227 GLY A N 1
ATOM 1630 C CA . GLY A 1 227 ? 16.818 -30.206 -25.720 1.00 63.19 227 GLY A CA 1
ATOM 1631 C C . GLY A 1 227 ? 16.551 -31.298 -26.765 1.00 63.19 227 GLY A C 1
ATOM 1632 O O . GLY A 1 227 ? 17.487 -31.927 -27.260 1.00 63.19 227 GLY A O 1
ATOM 1633 N N . LEU A 1 228 ? 15.292 -31.477 -27.178 1.00 61.47 228 LEU A N 1
ATOM 1634 C CA . LEU A 1 228 ? 14.893 -32.471 -28.186 1.00 61.47 228 LEU A CA 1
ATOM 1635 C C . LEU A 1 228 ? 15.341 -32.120 -29.616 1.00 61.47 228 LEU A C 1
ATOM 1637 O O . LEU A 1 228 ? 15.632 -33.028 -30.399 1.00 61.47 228 LEU A O 1
ATOM 1641 N N . VAL A 1 229 ? 15.481 -30.834 -29.961 1.00 63.78 229 VAL A N 1
ATOM 1642 C CA . VAL A 1 229 ? 16.061 -30.417 -31.256 1.00 63.78 229 VAL A CA 1
ATOM 1643 C C . VAL A 1 229 ? 17.542 -30.816 -31.354 1.00 63.78 229 VAL A C 1
ATOM 1645 O O . VAL A 1 229 ? 18.010 -31.196 -32.430 1.00 63.78 229 VAL A O 1
ATOM 1648 N N . GLY A 1 230 ? 18.273 -30.817 -30.233 1.00 60.94 230 GLY A N 1
ATOM 1649 C CA . GLY A 1 230 ? 19.681 -31.226 -30.178 1.00 60.94 230 GLY A CA 1
ATOM 1650 C C . GLY A 1 230 ? 19.918 -32.730 -30.373 1.00 60.94 230 GLY A C 1
ATOM 1651 O O . GLY A 1 230 ? 20.929 -33.127 -30.954 1.00 60.94 230 GLY A O 1
ATOM 1652 N N . VAL A 1 231 ? 18.975 -33.584 -29.960 1.00 64.94 231 VAL A N 1
ATOM 1653 C CA . VAL A 1 231 ? 19.132 -35.053 -30.017 1.00 64.94 231 VAL A CA 1
ATOM 1654 C C . VAL A 1 231 ? 19.024 -35.603 -31.448 1.00 64.94 231 VAL A C 1
ATOM 1656 O O . VAL A 1 231 ? 19.604 -36.643 -31.759 1.00 64.94 231 VAL A O 1
ATOM 1659 N N . ARG A 1 232 ? 18.379 -34.886 -32.378 1.00 63.81 232 ARG A N 1
ATOM 1660 C CA . ARG A 1 232 ? 18.191 -35.360 -33.765 1.00 63.81 232 ARG A CA 1
ATOM 1661 C C . ARG A 1 232 ? 19.474 -35.364 -34.620 1.00 63.81 232 ARG A C 1
ATOM 1663 O O . ARG A 1 232 ? 19.461 -35.935 -35.706 1.00 63.81 232 ARG A O 1
ATOM 1670 N N . ARG A 1 233 ? 20.588 -34.770 -34.170 1.00 61.69 233 ARG A N 1
ATOM 1671 C CA . ARG A 1 233 ? 21.828 -34.643 -34.975 1.00 61.69 233 ARG A CA 1
ATOM 1672 C C . ARG A 1 233 ? 22.902 -35.715 -34.739 1.00 61.69 233 ARG A C 1
ATOM 1674 O O . ARG A 1 233 ? 23.970 -35.617 -35.332 1.00 61.69 233 ARG A O 1
ATOM 1681 N N . ARG A 1 234 ? 22.649 -36.754 -33.935 1.00 59.06 234 ARG A N 1
ATOM 1682 C CA . ARG A 1 234 ? 23.590 -37.882 -33.762 1.00 59.06 234 ARG A CA 1
ATOM 1683 C C . ARG A 1 234 ? 23.054 -39.178 -34.366 1.00 59.06 234 ARG A C 1
ATOM 1685 O O . ARG A 1 234 ? 22.651 -40.086 -33.652 1.00 59.06 234 ARG A O 1
ATOM 1692 N N . LYS A 1 235 ? 23.095 -39.274 -35.692 1.00 59.91 235 LYS A N 1
ATOM 1693 C CA . LYS A 1 235 ? 23.298 -40.541 -36.408 1.00 59.91 235 LYS A CA 1
ATOM 1694 C C . LYS A 1 235 ? 24.057 -40.219 -37.692 1.00 59.91 235 LYS A C 1
ATOM 1696 O O . LYS A 1 235 ? 23.580 -39.387 -38.457 1.00 59.91 235 LYS A O 1
ATOM 1701 N N . ASN A 1 236 ? 25.212 -40.872 -37.846 1.00 56.31 236 ASN A N 1
ATOM 1702 C CA . ASN A 1 236 ? 26.110 -40.975 -39.008 1.00 56.31 236 ASN A CA 1
ATOM 1703 C C . ASN A 1 236 ? 27.532 -40.469 -38.709 1.00 56.31 236 ASN A C 1
ATOM 1705 O O . ASN A 1 236 ? 27.922 -39.380 -39.123 1.00 56.31 236 ASN A O 1
ATOM 1709 N N . ALA A 1 237 ? 28.280 -41.302 -37.986 1.00 53.47 237 ALA A N 1
ATOM 1710 C CA . ALA A 1 237 ? 29.715 -41.520 -38.148 1.00 53.47 237 ALA A CA 1
ATOM 1711 C C . ALA A 1 237 ? 29.964 -43.008 -37.878 1.00 53.47 237 ALA A C 1
ATOM 1713 O O . ALA A 1 237 ? 29.340 -43.513 -36.913 1.00 53.47 237 ALA A O 1
#